Protein AF-A0A9P9T809-F1 (afdb_monomer_lite)

Secondary structure (DSSP, 8-state):
------------------------------------PPP----------------PPP------------------------------------PPPHHHHHTT-GGGTT-EEEHHHHHHHHHHHHHSS-HHHHHHHHHHIIIIIHHHBS--TT-EEE---HHHHHHHHHHHHHHHHHH-HHHHTS-SBPTT---SSPP-TTS---PPPPPTT-------GGGGTEETTEEPPB-SEEEEEEE-TT--EEEEEE-------

Foldseek 3Di:
DDDDDDDDDDDDDDDDDDDDDDDDDDDDDDDDDDDDDDPDDDDDDDDDDDDDDDDDDDDDDDDDDDDDDDDDDDDDDDDDPDDDPPPDPPPPPVPPDLLVLLVVDPPQQLAWFFLLLLQLLLLVLLPDPDQLSVLLNVVSCVPPCVQFQQGDRQATERDDDPLSSVSLVVSLVVSCVPVDPVSVPPDRGFRSGHNPDDDPPPDDRPGGGDDPDDDRDRDHSVCSQDDPNDGIDTHADWPDWDQHPVRDIYTYGYGDPPPPD

pLDDT: mean 73.65, std 21.45, range [34.31, 97.94]

Sequence (261 aa):
MSNLLPFSSSPERAIPNRGRLHPAHLSSDPTIALDLDPPTLSPSTIGFSDIHIPSSPLCYNPATDFVSSPALESAHPLSPSWLSNAAKPSVHIVKPSPETRQKQTTFWVHGVLSGGMLIDILEYLSATQRPIDWGLSLWLQENYIAPFGRVERLDGLVVASMQHRDMITLAHEWYIDFTGERAKVQRLWVPGLEPTYNMNREKSLKLPSPPRRFEQTVWRASDMYYQNGVERKRKGRSLGEWKDELGWERKIWMAGQNGRV

Structure (mmCIF, N/CA/C/O backbone):
data_AF-A0A9P9T809-F1
#
_entry.id   AF-A0A9P9T809-F1
#
loop_
_atom_site.group_PDB
_atom_site.id
_atom_site.type_symbol
_atom_site.label_atom_id
_atom_site.label_alt_id
_atom_site.label_comp_id
_atom_site.label_asym_id
_atom_site.label_entity_id
_atom_site.label_seq_id
_atom_site.pdbx_PDB_ins_code
_atom_site.Cartn_x
_atom_site.Cartn_y
_atom_site.Cartn_z
_atom_site.occupancy
_atom_site.B_iso_or_equiv
_atom_site.auth_seq_id
_atom_site.auth_comp_id
_atom_site.auth_asym_id
_atom_site.auth_atom_id
_atom_site.pdbx_PDB_model_num
ATOM 1 N N . MET A 1 1 ? -56.221 30.866 -21.357 1.00 39.34 1 MET A N 1
ATOM 2 C CA . MET A 1 1 ? -54.960 31.612 -21.168 1.00 39.34 1 MET A CA 1
ATOM 3 C C . MET A 1 1 ? -53.915 30.579 -20.767 1.00 39.34 1 MET A C 1
ATOM 5 O O . MET A 1 1 ? -54.040 30.025 -19.688 1.00 39.34 1 MET A O 1
ATOM 9 N N . SER A 1 2 ? -53.203 29.998 -21.740 1.00 39.88 2 SER A N 1
ATOM 10 C CA . SER A 1 2 ? -51.839 30.420 -22.141 1.00 39.88 2 SER A CA 1
ATOM 11 C C . SER A 1 2 ? -50.847 30.059 -21.018 1.00 39.88 2 SER A C 1
ATOM 13 O O . SER A 1 2 ? -50.970 30.609 -19.938 1.00 39.88 2 SER A O 1
ATOM 15 N N . ASN A 1 3 ? -49.889 29.137 -21.127 1.00 44.75 3 ASN A N 1
ATOM 16 C CA . ASN A 1 3 ? -49.086 28.717 -22.270 1.00 44.75 3 ASN A CA 1
ATOM 17 C C . ASN A 1 3 ? -48.555 27.285 -22.081 1.00 44.75 3 ASN A C 1
ATOM 19 O O . ASN A 1 3 ? -48.051 26.934 -21.017 1.00 44.75 3 ASN A O 1
ATOM 23 N N . LEU A 1 4 ? -48.609 26.512 -23.166 1.00 56.59 4 LEU A N 1
ATOM 24 C CA . LEU A 1 4 ? -47.706 25.401 -23.454 1.00 56.59 4 LEU A CA 1
ATOM 25 C C . LEU A 1 4 ? -46.416 25.994 -24.032 1.00 56.59 4 LEU A C 1
ATOM 27 O O . LEU A 1 4 ? -46.502 26.780 -24.972 1.00 56.59 4 LEU A O 1
ATOM 31 N N . LEU A 1 5 ? -45.248 25.597 -23.527 1.00 55.78 5 LEU A N 1
ATOM 32 C CA . LEU A 1 5 ? -43.982 25.698 -24.260 1.00 55.78 5 LEU A CA 1
ATOM 33 C C . LEU A 1 5 ? -43.092 24.471 -23.987 1.00 55.78 5 LEU A C 1
ATOM 35 O O . LEU A 1 5 ? -43.272 23.807 -22.964 1.00 55.78 5 LEU A O 1
ATOM 39 N N . PRO A 1 6 ? -42.194 24.129 -24.931 1.00 61.81 6 PRO A N 1
ATOM 40 C CA . PRO A 1 6 ? -41.855 22.747 -25.242 1.00 61.81 6 PRO A CA 1
ATOM 41 C C . PRO A 1 6 ? -40.445 22.323 -24.808 1.00 61.81 6 PRO A C 1
ATOM 43 O O . PRO A 1 6 ? -39.561 23.135 -24.545 1.00 61.81 6 PRO A O 1
ATOM 46 N N . PHE A 1 7 ? -40.253 21.002 -24.819 1.00 46.44 7 PHE A N 1
ATOM 47 C CA . PHE A 1 7 ? -38.963 20.318 -24.854 1.00 46.44 7 PHE A CA 1
ATOM 48 C C . PHE A 1 7 ? -38.096 20.814 -26.023 1.00 46.44 7 PHE A C 1
ATOM 50 O O . PHE A 1 7 ? -38.556 20.837 -27.163 1.00 46.44 7 PHE A O 1
ATOM 57 N N . SER A 1 8 ? -36.822 21.115 -25.754 1.00 43.44 8 SER A N 1
ATOM 58 C CA . SER A 1 8 ? -35.799 21.298 -26.788 1.00 43.44 8 SER A CA 1
ATOM 59 C C . SER A 1 8 ? -34.459 20.709 -26.345 1.00 43.44 8 SER A C 1
ATOM 61 O O . SER A 1 8 ? -33.821 21.204 -25.422 1.00 43.44 8 SER A O 1
ATOM 63 N N . SER A 1 9 ? -34.090 19.634 -27.045 1.00 44.62 9 SER A N 1
ATOM 64 C CA . SER A 1 9 ? -32.760 19.277 -27.569 1.00 44.62 9 SER A CA 1
ATOM 65 C C . SER A 1 9 ? -31.498 19.471 -26.711 1.00 44.62 9 SER A C 1
ATOM 67 O O . SER A 1 9 ? -31.026 20.586 -26.486 1.00 44.62 9 SER A O 1
ATOM 69 N N . SER A 1 10 ? -30.864 18.332 -26.419 1.00 46.78 10 SER A N 1
ATOM 70 C CA . SER A 1 10 ? -29.436 18.152 -26.137 1.00 46.78 10 SER A CA 1
ATOM 71 C C . SER A 1 10 ? -28.503 18.976 -27.033 1.00 46.78 10 SER A C 1
ATOM 73 O O . SER A 1 10 ? -28.760 19.098 -28.232 1.00 46.78 10 SER A O 1
ATOM 75 N N . PRO A 1 11 ? -27.327 19.357 -26.509 1.00 55.97 11 PRO A N 1
ATOM 76 C CA . PRO A 1 11 ? -26.136 19.500 -27.326 1.00 55.97 11 PRO A CA 1
ATOM 77 C C . PRO A 1 11 ? -25.088 18.433 -26.977 1.00 55.97 11 PRO A C 1
ATOM 79 O O . PRO A 1 11 ? -24.516 18.411 -25.887 1.00 55.97 11 PRO A O 1
ATOM 82 N N . GLU A 1 12 ? -24.817 17.578 -27.965 1.00 48.84 12 GLU A N 1
ATOM 83 C CA . GLU A 1 12 ? -23.515 16.954 -28.203 1.00 48.84 12 GLU A CA 1
ATOM 84 C C . GLU A 1 12 ? -22.380 17.963 -27.985 1.00 48.84 12 GLU A C 1
ATOM 86 O O . GLU A 1 12 ? -22.366 19.034 -28.596 1.00 48.84 12 GLU A O 1
ATOM 91 N N . ARG A 1 13 ? -21.372 17.598 -27.187 1.00 41.41 13 ARG A N 1
ATOM 92 C CA . ARG A 1 13 ? -20.046 18.220 -27.277 1.00 41.41 13 ARG A CA 1
ATOM 93 C C . ARG A 1 13 ? -18.933 17.182 -27.197 1.00 41.41 13 ARG A C 1
ATOM 95 O O . ARG A 1 13 ? -18.525 16.748 -26.130 1.00 41.41 13 ARG A O 1
ATOM 102 N N . ALA A 1 14 ? -18.462 16.863 -28.400 1.00 40.72 14 ALA A N 1
ATOM 103 C CA . ALA A 1 14 ? -17.076 16.981 -28.841 1.00 40.72 14 ALA A CA 1
ATOM 104 C C . ALA A 1 14 ? -15.999 16.241 -28.028 1.00 40.72 14 ALA A C 1
ATOM 106 O O . ALA A 1 14 ? -15.446 16.737 -27.049 1.00 40.72 14 ALA A O 1
ATOM 107 N N . ILE A 1 15 ? -15.615 15.091 -28.576 1.00 46.12 15 ILE A N 1
ATOM 108 C CA . ILE A 1 15 ? -14.343 14.406 -28.346 1.00 46.12 15 ILE A CA 1
ATOM 109 C C . ILE A 1 15 ? -13.213 15.258 -28.959 1.00 46.12 15 ILE A C 1
ATOM 111 O O . ILE A 1 15 ? -13.259 15.526 -30.164 1.00 46.12 15 ILE A O 1
ATOM 115 N N . PRO A 1 16 ? -12.174 15.671 -28.209 1.00 54.03 16 PRO A N 1
ATOM 116 C CA . PRO A 1 16 ? -11.012 16.299 -28.816 1.00 54.03 16 PRO A CA 1
ATOM 117 C C . PRO A 1 16 ? -10.110 15.255 -29.491 1.00 54.03 16 PRO A C 1
ATOM 119 O O . PRO A 1 16 ? -9.575 14.333 -28.872 1.00 54.03 16 PRO A O 1
ATOM 122 N N . ASN A 1 17 ? -9.958 15.464 -30.797 1.00 42.25 17 ASN A N 1
ATOM 123 C CA . ASN A 1 17 ? -9.024 14.836 -31.723 1.00 42.25 17 ASN A CA 1
ATOM 124 C C . ASN A 1 17 ? -7.595 14.745 -31.153 1.00 42.25 17 ASN A C 1
ATOM 126 O O . ASN A 1 17 ? -6.971 15.761 -30.842 1.00 42.25 17 ASN A O 1
ATOM 130 N N . ARG A 1 18 ? -7.037 13.528 -31.103 1.00 39.53 18 ARG A N 1
ATOM 131 C CA . ARG A 1 18 ? -5.601 13.289 -30.905 1.00 39.53 18 ARG A CA 1
ATOM 132 C C . ARG A 1 18 ? -4.848 13.678 -32.180 1.00 39.53 18 ARG A C 1
ATOM 134 O O . ARG A 1 18 ? -4.775 12.912 -33.138 1.00 39.53 18 ARG A O 1
ATOM 141 N N . GLY A 1 19 ? -4.296 14.887 -32.180 1.00 39.56 19 GLY A N 1
ATOM 142 C CA . GLY A 1 19 ? -3.398 15.389 -33.215 1.00 39.56 19 GLY A CA 1
ATOM 143 C C . GLY A 1 19 ? -2.059 14.648 -33.227 1.00 39.56 19 GLY A C 1
ATOM 144 O O . GLY A 1 19 ? -1.238 14.808 -32.334 1.00 39.56 19 GLY A O 1
ATOM 145 N N . ARG A 1 20 ? -1.909 13.804 -34.248 1.00 41.81 20 ARG A N 1
ATOM 146 C CA . ARG A 1 20 ? -0.778 13.671 -35.183 1.00 41.81 20 ARG A CA 1
ATOM 147 C C . ARG A 1 20 ? 0.639 14.035 -34.694 1.00 41.81 20 ARG A C 1
ATOM 149 O O . ARG A 1 20 ? 0.977 15.189 -34.459 1.00 41.81 20 ARG A O 1
ATOM 156 N N . LEU A 1 21 ? 1.475 12.999 -34.713 1.00 45.78 21 LEU A N 1
ATOM 157 C CA . LEU A 1 21 ? 2.937 12.996 -34.687 1.00 45.78 21 LEU A CA 1
ATOM 158 C C . LEU A 1 21 ? 3.556 13.937 -35.736 1.00 45.78 21 LEU A C 1
ATOM 160 O O . LEU A 1 21 ? 3.127 13.933 -36.890 1.00 45.78 21 LEU A O 1
ATOM 164 N N . HIS A 1 22 ? 4.639 14.621 -35.359 1.00 41.78 22 HIS A N 1
ATOM 165 C CA . HIS A 1 22 ? 5.695 15.052 -36.278 1.00 41.78 22 HIS A CA 1
ATOM 166 C C . HIS A 1 22 ? 7.083 14.713 -35.695 1.00 41.78 22 HIS A C 1
ATOM 168 O O . HIS A 1 22 ? 7.240 14.741 -34.472 1.00 41.78 22 HIS A O 1
ATOM 174 N N . PRO A 1 23 ? 8.067 14.356 -36.545 1.00 50.91 23 PRO A N 1
ATOM 175 C CA . PRO A 1 23 ? 9.359 13.822 -36.127 1.00 50.91 23 PRO A CA 1
ATOM 176 C C . PRO A 1 23 ? 10.480 14.875 -36.065 1.00 50.91 23 PRO A C 1
ATOM 178 O O . PRO A 1 23 ? 10.408 15.917 -36.704 1.00 50.91 23 PRO A O 1
ATOM 181 N N . ALA A 1 24 ? 11.525 14.498 -35.321 1.00 43.09 24 ALA A N 1
ATOM 182 C CA . ALA A 1 24 ? 12.953 14.778 -35.503 1.00 43.09 24 ALA A CA 1
ATOM 183 C C . ALA A 1 24 ? 13.413 16.195 -35.899 1.00 43.09 24 ALA A C 1
ATOM 185 O O . ALA A 1 24 ? 13.312 16.600 -37.051 1.00 43.09 24 ALA A O 1
ATOM 186 N N . HIS A 1 25 ? 14.154 16.831 -34.987 1.00 45.22 25 HIS A N 1
ATOM 187 C CA . HIS A 1 25 ? 15.295 17.660 -35.369 1.00 45.22 25 HIS A CA 1
ATOM 188 C C . HIS A 1 25 ? 16.536 17.239 -34.578 1.00 45.22 25 HIS A C 1
ATOM 190 O O . HIS A 1 25 ? 16.591 17.329 -33.354 1.00 45.22 25 HIS A O 1
ATOM 196 N N . LEU A 1 26 ? 17.506 16.737 -35.342 1.00 44.50 26 LEU A N 1
ATOM 197 C CA . LEU A 1 26 ? 18.915 16.611 -35.003 1.00 44.50 26 LEU A CA 1
ATOM 198 C C . LEU A 1 26 ? 19.473 17.998 -34.658 1.00 44.50 26 LEU A C 1
ATOM 200 O O . LEU A 1 26 ? 19.259 18.943 -35.416 1.00 44.50 26 LEU A O 1
ATOM 204 N N . SER A 1 27 ? 20.233 18.104 -33.570 1.00 44.72 27 SER A N 1
ATOM 205 C CA . SER A 1 27 ? 21.217 19.172 -33.411 1.00 44.72 27 SER A CA 1
ATOM 206 C C . SER A 1 27 ? 22.437 18.643 -32.670 1.00 44.72 27 SER A C 1
ATOM 208 O O . SER A 1 27 ? 22.350 18.143 -31.553 1.00 44.72 27 SER A O 1
ATOM 210 N N . SER A 1 28 ? 23.541 18.761 -33.385 1.00 46.50 28 SER A N 1
ATOM 211 C CA . SER A 1 28 ? 24.947 18.506 -33.117 1.00 46.50 28 SER A CA 1
ATOM 212 C C . SER A 1 28 ? 25.468 18.989 -31.753 1.00 46.50 28 SER A C 1
ATOM 214 O O . SER A 1 28 ? 25.173 20.110 -31.348 1.00 46.50 28 SER A O 1
ATOM 216 N N . ASP A 1 29 ? 26.244 18.113 -31.099 1.00 46.91 29 ASP A N 1
ATOM 217 C CA . ASP A 1 29 ? 27.581 18.285 -30.478 1.00 46.91 29 ASP A CA 1
ATOM 218 C C . ASP A 1 29 ? 28.126 19.711 -30.201 1.00 46.91 29 ASP A C 1
ATOM 220 O O . ASP A 1 29 ? 27.944 20.606 -31.028 1.00 46.91 29 ASP A O 1
ATOM 224 N N . PRO A 1 30 ? 28.899 19.926 -29.102 1.00 59.03 30 PRO A N 1
ATOM 225 C CA . PRO A 1 30 ? 30.203 19.260 -28.980 1.00 59.03 30 PRO A CA 1
ATOM 226 C C . PRO A 1 30 ? 30.673 18.798 -27.588 1.00 59.03 30 PRO A C 1
ATOM 228 O O . PRO A 1 30 ? 30.569 19.479 -26.569 1.00 59.03 30 PRO A O 1
ATOM 231 N N . THR A 1 31 ? 31.315 17.633 -27.636 1.00 44.66 31 THR A N 1
ATOM 232 C CA . THR A 1 31 ? 32.530 17.194 -26.938 1.00 44.66 31 THR A CA 1
ATOM 233 C C . THR A 1 31 ? 33.328 18.294 -26.225 1.00 44.66 31 THR A C 1
ATOM 235 O O . THR A 1 31 ? 33.931 19.155 -26.864 1.00 44.66 31 THR A O 1
ATOM 238 N N . ILE A 1 32 ? 33.452 18.171 -24.902 1.00 49.09 32 ILE A N 1
ATOM 239 C CA . ILE A 1 32 ? 34.601 18.683 -24.147 1.00 49.09 32 ILE A CA 1
ATOM 240 C C . ILE A 1 32 ? 35.233 17.484 -23.444 1.00 49.09 32 ILE A C 1
ATOM 242 O O . ILE A 1 32 ? 34.606 16.830 -22.610 1.00 49.09 32 ILE A O 1
ATOM 246 N N . ALA A 1 33 ? 36.462 17.183 -23.854 1.00 46.28 33 ALA A N 1
ATOM 247 C CA . ALA A 1 33 ? 37.318 16.167 -23.274 1.00 46.28 33 ALA A CA 1
ATOM 248 C C . ALA A 1 33 ? 37.704 16.575 -21.845 1.00 46.28 33 ALA A C 1
ATOM 250 O O . ALA A 1 33 ? 38.266 17.649 -21.635 1.00 46.28 33 ALA A O 1
ATOM 251 N N . LEU A 1 34 ? 37.398 15.716 -20.874 1.00 54.66 34 LEU A N 1
ATOM 252 C CA . LEU A 1 34 ? 38.016 15.757 -19.556 1.00 54.66 34 LEU A CA 1
ATOM 253 C C . LEU A 1 34 ? 39.080 14.668 -19.526 1.00 54.66 34 LEU A C 1
ATOM 255 O O . LEU A 1 34 ? 38.776 13.477 -19.495 1.00 54.66 34 LEU A O 1
ATOM 259 N N . ASP A 1 35 ? 40.315 15.142 -19.603 1.00 51.34 35 ASP A N 1
ATOM 260 C CA . ASP A 1 35 ? 41.545 14.414 -19.346 1.00 51.34 35 ASP A CA 1
ATOM 261 C C . ASP A 1 35 ? 41.542 14.001 -17.866 1.00 51.34 35 ASP A C 1
ATOM 263 O O . ASP A 1 35 ? 41.515 14.848 -16.969 1.00 51.34 35 ASP A O 1
ATOM 267 N N . LEU A 1 36 ? 41.457 12.699 -17.605 1.00 55.31 36 LEU A N 1
ATOM 268 C CA . LEU A 1 36 ? 41.557 12.119 -16.269 1.00 55.31 36 LEU A CA 1
ATOM 269 C C . LEU A 1 36 ? 42.608 11.017 -16.331 1.00 55.31 36 LEU A C 1
ATOM 271 O O . LEU A 1 36 ? 42.386 9.962 -16.928 1.00 55.31 36 LEU A O 1
ATOM 275 N N . ASP A 1 37 ? 43.745 11.304 -15.704 1.00 58.44 37 ASP A N 1
ATOM 276 C CA . ASP A 1 37 ? 44.856 10.383 -15.502 1.00 58.44 37 ASP A CA 1
ATOM 277 C C . ASP A 1 37 ? 44.384 9.043 -14.902 1.00 58.44 37 ASP A C 1
ATOM 279 O O . ASP A 1 37 ? 43.586 9.028 -13.954 1.00 58.44 37 ASP A O 1
ATOM 283 N N . PRO A 1 38 ? 44.888 7.897 -15.392 1.00 69.50 38 PRO A N 1
ATOM 284 C CA . PRO A 1 38 ? 44.593 6.607 -14.791 1.00 69.50 38 PRO A CA 1
ATOM 285 C C . PRO A 1 38 ? 45.389 6.423 -13.487 1.00 69.50 38 PRO A C 1
ATOM 287 O O . PRO A 1 38 ? 46.616 6.547 -13.492 1.00 69.50 38 PRO A O 1
ATOM 290 N N . PRO A 1 39 ? 44.753 6.040 -12.364 1.00 63.50 39 PRO A N 1
ATOM 291 C CA . PRO A 1 39 ? 45.493 5.542 -11.220 1.00 63.50 39 PRO A CA 1
ATOM 292 C C . PRO A 1 39 ? 46.045 4.147 -11.531 1.00 63.50 39 PRO A C 1
ATOM 294 O O . PRO A 1 39 ? 45.313 3.179 -11.743 1.00 63.50 39 PRO A O 1
ATOM 297 N N . THR A 1 40 ? 47.370 4.064 -11.524 1.00 53.91 40 THR A N 1
ATOM 298 C CA . THR A 1 40 ? 48.170 2.842 -11.508 1.00 53.91 40 THR A CA 1
ATOM 299 C C . THR A 1 40 ? 47.763 1.974 -10.313 1.00 53.91 40 THR A C 1
ATOM 301 O O . THR A 1 40 ? 48.150 2.250 -9.178 1.00 53.91 40 THR A O 1
ATOM 304 N N . LEU A 1 41 ? 46.980 0.919 -10.552 1.00 53.59 41 LEU A N 1
ATOM 305 C CA . LEU A 1 41 ? 46.722 -0.135 -9.572 1.00 53.59 41 LEU A CA 1
ATOM 306 C C . LEU A 1 41 ? 47.515 -1.383 -9.959 1.00 53.59 41 LEU A C 1
ATOM 308 O O . LEU A 1 41 ? 47.303 -1.999 -11.001 1.00 53.59 41 LEU A O 1
ATOM 312 N N . SER A 1 42 ? 48.461 -1.718 -9.093 1.00 56.28 42 SER A N 1
ATOM 313 C CA . SER A 1 42 ? 49.231 -2.952 -9.082 1.00 56.28 42 SER A CA 1
ATOM 314 C C . SER A 1 42 ? 48.316 -4.174 -8.888 1.00 56.28 42 SER A C 1
ATOM 316 O O . SER A 1 42 ? 47.430 -4.147 -8.029 1.00 56.28 42 SER A O 1
ATOM 318 N N . PRO A 1 43 ? 48.523 -5.275 -9.633 1.00 52.53 43 PRO A N 1
ATOM 319 C CA . PRO A 1 43 ? 47.775 -6.503 -9.418 1.00 52.53 43 PRO A CA 1
ATOM 320 C C . PRO A 1 43 ? 48.361 -7.268 -8.227 1.00 52.53 43 PRO A C 1
ATOM 322 O O . PRO A 1 43 ? 49.416 -7.894 -8.316 1.00 52.53 43 PRO A O 1
ATOM 325 N N . SER A 1 44 ? 47.652 -7.240 -7.101 1.00 50.56 44 SER A N 1
ATOM 326 C CA . SER A 1 44 ? 47.836 -8.215 -6.029 1.00 50.56 44 SER A CA 1
ATOM 327 C C . SER A 1 44 ? 47.236 -9.544 -6.485 1.00 50.56 44 SER A C 1
ATOM 329 O O . SER A 1 44 ? 46.023 -9.740 -6.443 1.00 50.56 44 SER A O 1
ATOM 331 N N . THR A 1 45 ? 48.094 -10.451 -6.939 1.00 51.81 45 THR A N 1
ATOM 332 C CA . THR A 1 45 ? 47.789 -11.866 -7.161 1.00 51.81 45 THR A CA 1
ATOM 333 C C . THR A 1 45 ? 47.288 -12.489 -5.857 1.00 51.81 45 THR A C 1
ATOM 335 O O . THR A 1 45 ? 48.078 -12.830 -4.981 1.00 51.81 45 THR A O 1
ATOM 338 N N . ILE A 1 46 ? 45.971 -12.637 -5.715 1.00 50.50 46 ILE A N 1
ATOM 339 C CA . ILE A 1 46 ? 45.369 -13.511 -4.707 1.00 50.50 46 ILE A CA 1
ATOM 340 C C . ILE A 1 46 ? 45.041 -14.819 -5.419 1.00 50.50 46 ILE A C 1
ATOM 342 O O . ILE A 1 46 ? 44.158 -14.874 -6.273 1.00 50.50 46 ILE A O 1
ATOM 346 N N . GLY A 1 47 ? 45.814 -15.856 -5.096 1.00 46.53 47 GLY A N 1
ATOM 347 C CA . GLY A 1 47 ? 45.585 -17.215 -5.562 1.00 46.53 47 GLY A CA 1
ATOM 348 C C . GLY A 1 47 ? 44.248 -17.733 -5.044 1.00 46.53 47 GLY A C 1
ATOM 349 O O . GLY A 1 47 ? 44.047 -17.851 -3.836 1.00 46.53 47 GLY A O 1
ATOM 350 N N . PHE A 1 48 ? 43.340 -18.037 -5.966 1.00 43.62 48 PHE A N 1
ATOM 351 C CA . PHE A 1 48 ? 42.182 -18.869 -5.683 1.00 43.62 48 PHE A CA 1
ATOM 352 C C . PHE A 1 48 ? 42.608 -20.325 -5.817 1.00 43.62 48 PHE A C 1
ATOM 354 O O . PHE A 1 48 ? 42.856 -20.816 -6.915 1.00 43.62 48 PHE A O 1
ATOM 361 N N . SER A 1 49 ? 42.729 -20.986 -4.673 1.00 54.94 49 SER A N 1
ATOM 362 C CA . SER A 1 49 ? 42.847 -22.432 -4.573 1.00 54.94 49 SER A CA 1
ATOM 363 C C . SER A 1 49 ? 41.572 -23.088 -5.100 1.00 54.94 49 SER A C 1
ATOM 365 O O . SER A 1 49 ? 40.463 -22.667 -4.761 1.00 54.94 49 SER A O 1
ATOM 367 N N . ASP A 1 50 ? 41.761 -24.136 -5.892 1.00 47.59 50 ASP A N 1
ATOM 368 C CA . ASP A 1 50 ? 40.740 -25.023 -6.431 1.00 47.59 50 ASP A CA 1
ATOM 369 C C . ASP A 1 50 ? 39.749 -25.498 -5.358 1.00 47.59 50 ASP A C 1
ATOM 371 O O . ASP A 1 50 ? 40.070 -26.318 -4.494 1.00 47.59 50 ASP A O 1
ATOM 375 N N . ILE A 1 51 ? 38.506 -25.017 -5.433 1.00 53.16 51 ILE A N 1
ATOM 376 C CA . ILE A 1 51 ? 37.386 -25.634 -4.723 1.00 53.16 51 ILE A CA 1
ATOM 377 C C . ILE A 1 51 ? 36.794 -26.687 -5.657 1.00 53.16 51 ILE A C 1
ATOM 379 O O . ILE A 1 51 ? 36.001 -26.396 -6.551 1.00 53.16 51 ILE A O 1
ATOM 383 N N . HIS A 1 52 ? 37.204 -27.931 -5.424 1.00 53.38 52 HIS A N 1
ATOM 384 C CA . HIS A 1 52 ? 36.562 -29.128 -5.948 1.00 53.38 52 HIS A CA 1
ATOM 385 C C . HIS A 1 52 ? 35.084 -29.142 -5.524 1.00 53.38 52 HIS A C 1
ATOM 387 O O . HIS A 1 52 ? 34.766 -29.336 -4.351 1.00 53.38 52 HIS A O 1
ATOM 393 N N . ILE A 1 53 ? 34.173 -28.962 -6.481 1.00 53.28 53 ILE A N 1
ATOM 394 C CA . ILE A 1 53 ? 32.745 -29.243 -6.300 1.00 53.28 53 ILE A CA 1
ATOM 395 C C . ILE A 1 53 ? 32.532 -30.721 -6.659 1.00 53.28 53 ILE A C 1
ATOM 397 O O . ILE A 1 53 ? 32.691 -31.078 -7.829 1.00 53.28 53 ILE A O 1
ATOM 401 N N . PRO A 1 54 ? 32.182 -31.609 -5.710 1.00 58.41 54 PRO A N 1
ATOM 402 C CA . PRO A 1 54 ? 31.759 -32.956 -6.054 1.00 58.41 54 PRO A CA 1
ATOM 403 C C . PRO A 1 54 ? 30.359 -32.909 -6.676 1.00 58.41 54 PRO A C 1
ATOM 405 O O . PRO A 1 54 ? 29.349 -32.682 -6.009 1.00 58.41 54 PRO A O 1
ATOM 408 N N . SER A 1 55 ? 30.313 -33.149 -7.981 1.00 51.66 55 SER A N 1
ATOM 409 C CA . SER A 1 55 ? 29.113 -33.484 -8.741 1.00 51.66 55 SER A CA 1
ATOM 410 C C . SER A 1 55 ? 28.468 -34.753 -8.174 1.00 51.66 55 SER A C 1
ATOM 412 O O . SER A 1 55 ? 28.979 -35.854 -8.370 1.00 51.66 55 SER A O 1
ATOM 414 N N . SER A 1 56 ? 27.343 -34.594 -7.473 1.00 53.78 56 SER A N 1
ATOM 415 C CA . SER A 1 56 ? 26.466 -35.706 -7.095 1.00 53.78 56 SER A CA 1
ATOM 416 C C . SER A 1 56 ? 25.377 -35.895 -8.158 1.00 53.78 56 SER A C 1
ATOM 418 O O . SER A 1 56 ? 24.746 -34.911 -8.550 1.00 53.78 56 SER A O 1
ATOM 420 N N . PRO A 1 57 ? 25.152 -37.127 -8.647 1.00 58.44 57 PRO A N 1
ATOM 421 C CA . PRO A 1 57 ? 24.190 -37.399 -9.702 1.00 58.44 57 PRO A CA 1
ATOM 422 C C . PRO A 1 57 ? 22.747 -37.461 -9.186 1.00 58.44 57 PRO A C 1
ATOM 424 O O . PRO A 1 57 ? 22.445 -38.021 -8.133 1.00 58.44 57 PRO A O 1
ATOM 427 N N . LEU A 1 58 ? 21.861 -36.898 -10.004 1.00 50.25 58 LEU A N 1
ATOM 428 C CA . LEU A 1 58 ? 20.410 -37.026 -9.956 1.00 50.25 58 LEU A CA 1
ATOM 429 C C . LEU A 1 58 ? 19.991 -38.480 -10.200 1.00 50.25 58 LEU A C 1
ATOM 431 O O . LEU A 1 58 ? 20.179 -38.983 -11.303 1.00 50.25 58 LEU A O 1
ATOM 435 N N . CYS A 1 59 ? 19.332 -39.098 -9.221 1.00 45.97 59 CYS A N 1
ATOM 436 C CA . CYS A 1 59 ? 18.467 -40.259 -9.429 1.00 45.97 59 CYS A CA 1
ATOM 437 C C . CYS A 1 59 ? 17.269 -40.159 -8.474 1.00 45.97 59 CYS A C 1
ATOM 439 O O . CYS A 1 59 ? 17.364 -40.553 -7.314 1.00 45.97 59 CYS A O 1
ATOM 441 N N . TYR A 1 60 ? 16.134 -39.650 -8.954 1.00 48.97 60 TYR A N 1
ATOM 442 C CA . TYR A 1 60 ? 14.841 -39.918 -8.323 1.00 48.97 60 TYR A CA 1
ATOM 443 C C . TYR A 1 60 ? 13.821 -40.220 -9.419 1.00 48.97 60 TYR A C 1
ATOM 445 O O . TYR A 1 60 ? 13.414 -39.337 -10.168 1.00 48.97 60 TYR A O 1
ATOM 453 N N . ASN A 1 61 ? 13.467 -41.499 -9.531 1.00 50.50 61 ASN A N 1
ATOM 454 C CA . ASN A 1 61 ? 12.384 -42.002 -10.368 1.00 50.50 61 ASN A CA 1
ATOM 455 C C . ASN A 1 61 ? 11.193 -42.302 -9.442 1.00 50.50 61 ASN A C 1
ATOM 457 O O . ASN A 1 61 ? 11.365 -43.091 -8.510 1.00 50.50 61 ASN A O 1
ATOM 461 N N . PRO A 1 62 ? 10.006 -41.712 -9.658 1.00 57.41 62 PRO A N 1
ATOM 462 C CA . PRO A 1 62 ? 8.812 -42.053 -8.903 1.00 57.41 62 PRO A CA 1
ATOM 463 C C . PRO A 1 62 ? 8.080 -43.211 -9.591 1.00 57.41 62 PRO A C 1
ATOM 465 O O . PRO A 1 62 ? 7.504 -43.047 -10.664 1.00 57.41 62 PRO A O 1
ATOM 468 N N . ALA A 1 63 ? 8.081 -44.382 -8.963 1.00 52.12 63 ALA A N 1
ATOM 469 C CA . ALA A 1 63 ? 7.186 -45.473 -9.324 1.00 52.12 63 ALA A CA 1
ATOM 470 C C . ALA A 1 63 ? 6.756 -46.194 -8.047 1.00 52.12 63 ALA A C 1
ATOM 472 O O . ALA A 1 63 ? 7.488 -47.027 -7.523 1.00 52.12 63 ALA A O 1
ATOM 473 N N . THR A 1 64 ? 5.575 -45.844 -7.548 1.00 53.19 64 THR A N 1
ATOM 474 C CA . THR A 1 64 ? 4.822 -46.675 -6.608 1.00 53.19 64 THR A CA 1
ATOM 475 C C . THR A 1 64 ? 3.335 -46.507 -6.891 1.00 53.19 64 THR A C 1
ATOM 477 O O . THR A 1 64 ? 2.665 -45.596 -6.414 1.00 53.19 64 THR A O 1
ATOM 480 N N . ASP A 1 65 ? 2.879 -47.365 -7.796 1.00 50.38 65 ASP A N 1
ATOM 481 C CA . ASP A 1 65 ? 1.773 -48.298 -7.607 1.00 50.38 65 ASP A CA 1
ATOM 482 C C . ASP A 1 65 ? 0.492 -47.779 -6.944 1.00 50.38 65 ASP A C 1
ATOM 484 O O . ASP A 1 65 ? 0.321 -47.709 -5.727 1.00 50.38 65 ASP A O 1
ATOM 488 N N . PHE A 1 66 ? -0.469 -47.549 -7.835 1.00 52.06 66 PHE A N 1
ATOM 489 C CA . PHE A 1 66 ? -1.896 -47.721 -7.615 1.00 52.06 66 PHE A CA 1
ATOM 490 C C . PHE A 1 66 ? -2.182 -49.075 -6.941 1.00 52.06 66 PHE A C 1
ATOM 492 O O . PHE A 1 66 ? -2.034 -50.127 -7.560 1.00 52.06 66 PHE A O 1
ATOM 499 N N . VAL A 1 67 ? -2.685 -49.048 -5.707 1.00 57.16 67 VAL A N 1
ATOM 500 C CA . VAL A 1 67 ? -3.416 -50.177 -5.122 1.00 57.16 67 VAL A CA 1
ATOM 501 C C . VAL A 1 67 ? -4.825 -49.705 -4.801 1.00 57.16 67 VAL A C 1
ATOM 503 O O . VAL A 1 67 ? -5.064 -48.942 -3.868 1.00 57.16 67 VAL A O 1
ATOM 506 N N . SER A 1 68 ? -5.768 -50.165 -5.616 1.00 55.28 68 SER A N 1
ATOM 507 C CA . SER A 1 68 ? -7.188 -50.159 -5.294 1.00 55.28 68 SER A CA 1
ATOM 508 C C . SER A 1 68 ? -7.469 -51.215 -4.224 1.00 55.28 68 SER A C 1
ATOM 510 O O . SER A 1 68 ? -6.996 -52.347 -4.321 1.00 55.28 68 SER A O 1
ATOM 512 N N . SER A 1 69 ? -8.289 -50.880 -3.230 1.00 54.00 69 SER A N 1
ATOM 513 C CA . SER A 1 69 ? -9.011 -51.883 -2.445 1.00 54.00 69 SER A CA 1
ATOM 514 C C . SER A 1 69 ? -10.350 -51.353 -1.930 1.00 54.00 69 SER A C 1
ATOM 516 O O . SER A 1 69 ? -10.531 -50.136 -1.846 1.00 54.00 69 SER A O 1
ATOM 518 N N . PRO A 1 70 ? -11.314 -52.264 -1.698 1.00 58.97 70 PRO A N 1
ATOM 519 C CA . PRO A 1 70 ? -12.735 -51.994 -1.856 1.00 58.97 70 PRO A CA 1
ATOM 520 C C . PRO A 1 70 ? -13.447 -51.628 -0.550 1.00 58.97 70 PRO A C 1
ATOM 522 O O . PRO A 1 70 ? -12.935 -51.798 0.553 1.00 58.97 70 PRO A O 1
ATOM 525 N N . ALA A 1 71 ? -14.672 -51.139 -0.732 1.00 55.38 71 ALA A N 1
ATOM 526 C CA . ALA A 1 71 ? -15.664 -50.858 0.293 1.00 55.38 71 ALA A CA 1
ATOM 527 C C . ALA A 1 71 ? -16.114 -52.111 1.071 1.00 55.38 71 ALA A C 1
ATOM 529 O O . ALA A 1 71 ? -16.278 -53.168 0.471 1.00 55.38 71 ALA A O 1
ATOM 530 N N . LEU A 1 72 ? -16.391 -51.938 2.369 1.00 50.34 72 LEU A N 1
ATOM 531 C CA . LEU A 1 72 ? -17.441 -52.604 3.168 1.00 50.34 72 LEU A CA 1
ATOM 532 C C . LEU A 1 72 ? -17.465 -51.892 4.548 1.00 50.34 72 LEU A C 1
ATOM 534 O O . LEU A 1 72 ? -16.429 -51.787 5.192 1.00 50.34 72 LEU A O 1
ATOM 538 N N . GLU A 1 73 ? -18.485 -51.116 4.920 1.00 46.69 73 GLU A N 1
ATOM 539 C CA . GLU A 1 73 ? -19.787 -51.517 5.494 1.00 46.69 73 GLU A CA 1
ATOM 540 C C . GLU A 1 73 ? -19.747 -51.822 7.016 1.00 46.69 73 GLU A C 1
ATOM 542 O O . GLU A 1 73 ? -19.109 -52.771 7.460 1.00 46.69 73 GLU A O 1
ATOM 547 N N . SER A 1 74 ? -20.421 -50.970 7.810 1.00 51.00 74 SER A N 1
ATOM 548 C CA . SER A 1 74 ? -21.098 -51.193 9.120 1.00 51.00 74 SER A CA 1
ATOM 549 C C . SER A 1 74 ? -21.225 -49.834 9.852 1.00 51.00 74 SER A C 1
ATOM 551 O O . SER A 1 74 ? -20.237 -49.142 10.066 1.00 51.00 74 SER A O 1
ATOM 553 N N . ALA A 1 75 ? -22.413 -49.235 10.029 1.00 46.94 75 ALA A N 1
ATOM 554 C CA . ALA A 1 75 ? -23.419 -49.523 11.070 1.00 46.94 75 ALA A CA 1
ATOM 555 C C . ALA A 1 75 ? -22.768 -49.614 12.472 1.00 46.94 75 ALA A C 1
ATOM 557 O O . ALA A 1 75 ? -21.938 -50.481 12.685 1.00 46.94 75 ALA A O 1
ATOM 558 N N . HIS A 1 76 ? -23.056 -48.810 13.504 1.00 51.56 76 HIS A N 1
ATOM 559 C CA . HIS A 1 76 ? -24.287 -48.140 13.939 1.00 51.56 76 HIS A CA 1
ATOM 560 C C . HIS A 1 76 ? -23.947 -47.132 15.093 1.00 51.56 76 HIS A C 1
ATOM 562 O O . HIS A 1 76 ? -22.767 -46.921 15.368 1.00 51.56 76 HIS A O 1
ATOM 568 N N . PRO A 1 77 ? -24.927 -46.446 15.726 1.00 65.56 77 PRO A N 1
ATOM 569 C CA . PRO A 1 77 ? -24.785 -45.130 16.352 1.00 65.56 77 PRO A CA 1
ATOM 570 C C . PRO A 1 77 ? -24.398 -45.222 17.832 1.00 65.56 77 PRO A C 1
ATOM 572 O O . PRO A 1 77 ? -24.572 -46.272 18.427 1.00 65.56 77 PRO A O 1
ATOM 575 N N . LEU A 1 78 ? -24.006 -44.103 18.450 1.00 49.84 78 LEU A N 1
ATOM 576 C CA . LEU A 1 78 ? -24.465 -43.716 19.792 1.00 49.84 78 LEU A CA 1
ATOM 577 C C . LEU A 1 78 ? -24.139 -42.234 20.042 1.00 49.84 78 LEU A C 1
ATOM 579 O O . LEU A 1 78 ? -23.006 -41.777 19.927 1.00 49.84 78 LEU A O 1
ATOM 583 N N . SER A 1 79 ? -25.197 -41.493 20.350 1.00 54.12 79 SER A N 1
ATOM 584 C CA . SER A 1 79 ? -25.212 -40.084 20.724 1.00 54.12 79 SER A CA 1
ATOM 585 C C . SER A 1 79 ? -24.740 -39.899 22.172 1.00 54.12 79 SER A C 1
ATOM 587 O O . SER A 1 79 ? -25.233 -40.608 23.050 1.00 54.12 79 SER A O 1
ATOM 589 N N . PRO A 1 80 ? -23.882 -38.906 22.465 1.00 53.75 80 PRO A N 1
ATOM 590 C CA . PRO A 1 80 ? -23.798 -38.324 23.798 1.00 53.75 80 PRO A CA 1
ATOM 591 C C . PRO A 1 80 ? -24.675 -37.069 23.864 1.00 53.75 80 PRO A C 1
ATOM 593 O O . PRO A 1 80 ? -24.347 -36.003 23.345 1.00 53.75 80 PRO A O 1
ATOM 596 N N . SER A 1 81 ? -25.811 -37.217 24.530 1.00 54.78 81 SER A N 1
ATOM 597 C CA . SER A 1 81 ? -26.847 -36.216 24.757 1.00 54.78 81 SER A CA 1
ATOM 598 C C . SER A 1 81 ? -26.586 -35.314 25.973 1.00 54.78 81 SER A C 1
ATOM 600 O O . SER A 1 81 ? -27.494 -35.138 26.768 1.00 54.78 81 SER A O 1
ATOM 602 N N . TRP A 1 82 ? -25.387 -34.754 26.197 1.00 55.56 82 TRP A N 1
ATOM 603 C CA . TRP A 1 82 ? -25.127 -34.001 27.450 1.00 55.56 82 TRP A CA 1
ATOM 604 C C . TRP A 1 82 ? -24.099 -32.862 27.343 1.00 55.56 82 TRP A C 1
ATOM 606 O O . TRP A 1 82 ? -23.142 -32.813 28.111 1.00 55.56 82 TRP A O 1
ATOM 616 N N . LEU A 1 83 ? -24.309 -31.890 26.451 1.00 47.66 83 LEU A N 1
ATOM 617 C CA . LEU A 1 83 ? -23.729 -30.550 26.629 1.00 47.66 83 LEU A CA 1
ATOM 618 C C . LEU A 1 83 ? -24.816 -29.489 26.484 1.00 47.66 83 LEU A C 1
ATOM 620 O O . LEU A 1 83 ? -25.062 -28.921 25.427 1.00 47.66 83 LEU A O 1
ATOM 624 N N . SER A 1 84 ? -25.495 -29.297 27.608 1.00 53.59 84 SER A N 1
ATOM 625 C CA . SER A 1 84 ? -26.054 -28.056 28.130 1.00 53.59 84 SER A CA 1
ATOM 626 C C . SER A 1 84 ? -25.771 -26.822 27.263 1.00 53.59 84 SER A C 1
ATOM 628 O O . SER A 1 84 ? -24.774 -26.122 27.451 1.00 53.59 84 SER A O 1
ATOM 630 N N . ASN A 1 85 ? -26.704 -26.499 26.367 1.00 46.47 85 ASN A N 1
ATOM 631 C CA . ASN A 1 85 ? -26.841 -25.152 25.824 1.00 46.47 85 ASN A CA 1
ATOM 632 C C . ASN A 1 85 ? -27.333 -24.232 26.950 1.00 46.47 85 ASN A C 1
ATOM 634 O O . ASN A 1 85 ? -28.501 -23.852 27.013 1.00 46.47 85 ASN A O 1
ATOM 638 N N . ALA A 1 86 ? -26.429 -23.887 27.868 1.00 50.66 86 ALA A N 1
ATOM 639 C CA . ALA A 1 86 ? -26.570 -22.685 28.663 1.00 50.66 86 ALA A CA 1
ATOM 640 C C . ALA A 1 86 ? -26.539 -21.527 27.664 1.00 50.66 86 ALA A C 1
ATOM 642 O O . ALA A 1 86 ? -25.481 -21.163 27.148 1.00 50.66 86 ALA A O 1
ATOM 643 N N . ALA A 1 87 ? -27.725 -21.023 27.327 1.00 50.19 87 ALA A N 1
ATOM 644 C CA . ALA A 1 87 ? -27.908 -19.836 26.518 1.00 50.19 87 ALA A CA 1
ATOM 645 C C . ALA A 1 87 ? -27.096 -18.704 27.156 1.00 50.19 87 ALA A C 1
ATOM 647 O O . ALA A 1 87 ? -27.514 -18.086 28.135 1.00 50.19 87 ALA A O 1
ATOM 648 N N . LYS A 1 88 ? -25.892 -18.465 26.622 1.00 48.53 88 LYS A N 1
ATOM 649 C CA . LYS A 1 88 ? -25.142 -17.249 26.910 1.00 48.53 88 LYS A CA 1
ATOM 650 C C . LYS A 1 88 ? -26.082 -16.096 26.568 1.00 48.53 88 LYS A C 1
ATOM 652 O O . LYS A 1 88 ? -26.581 -16.083 25.440 1.00 48.53 88 LYS A O 1
ATOM 657 N N . PRO A 1 89 ? -26.325 -15.139 27.479 1.00 43.47 89 PRO A N 1
ATOM 658 C CA . PRO A 1 89 ? -27.002 -13.919 27.091 1.00 43.47 89 PRO A CA 1
ATOM 659 C C . PRO A 1 89 ? -26.187 -13.332 25.942 1.00 43.47 89 PRO A C 1
ATOM 661 O O . PRO A 1 89 ? -25.007 -13.009 26.114 1.00 43.47 89 PRO A O 1
ATOM 664 N N . SER A 1 90 ? -26.781 -13.276 24.746 1.00 41.81 90 SER A N 1
ATOM 665 C CA . SER A 1 90 ? -26.180 -12.543 23.649 1.00 41.81 90 SER A CA 1
ATOM 666 C C . SER A 1 90 ? -26.228 -11.092 24.090 1.00 41.81 90 SER A C 1
ATOM 668 O O . SER A 1 90 ? -27.251 -10.417 23.967 1.00 41.81 90 SER A O 1
ATOM 670 N N . VAL A 1 91 ? -25.136 -10.627 24.689 1.00 42.69 91 VAL A N 1
ATOM 671 C CA . VAL A 1 91 ? -24.878 -9.205 24.809 1.00 42.69 91 VAL A CA 1
ATOM 672 C C . VAL A 1 91 ? -24.879 -8.728 23.369 1.00 42.69 91 VAL A C 1
ATOM 674 O O . VAL A 1 91 ? -23.930 -8.971 22.621 1.00 42.69 91 VAL A O 1
ATOM 677 N N . HIS A 1 92 ? -26.001 -8.148 22.949 1.00 35.56 92 HIS A N 1
ATOM 678 C CA . HIS A 1 92 ? -26.096 -7.421 21.703 1.00 35.56 92 HIS A CA 1
ATOM 679 C C . HIS A 1 92 ? -25.169 -6.226 21.895 1.00 35.56 92 HIS A C 1
ATOM 681 O O . HIS A 1 92 ? -25.565 -5.167 22.372 1.00 35.56 92 HIS A O 1
ATOM 687 N N . ILE A 1 93 ? -23.883 -6.433 21.612 1.00 42.56 93 ILE A N 1
ATOM 688 C CA . ILE A 1 93 ? -22.936 -5.347 21.456 1.00 42.56 93 ILE A CA 1
ATOM 689 C C . ILE A 1 93 ? -23.451 -4.627 20.222 1.00 42.56 93 ILE A C 1
ATOM 691 O O . ILE A 1 93 ? -23.214 -5.062 19.093 1.00 42.56 93 ILE A O 1
ATOM 695 N N . VAL A 1 94 ? -24.237 -3.576 20.451 1.00 41.34 94 VAL A N 1
ATOM 696 C CA . VAL A 1 94 ? -24.632 -2.619 19.427 1.00 41.34 94 VAL A CA 1
ATOM 697 C C . VAL A 1 94 ? -23.325 -2.008 18.946 1.00 41.34 94 VAL A C 1
ATOM 699 O O . VAL A 1 94 ? -22.777 -1.096 19.560 1.00 41.34 94 VAL A O 1
ATOM 702 N N . LYS A 1 95 ? -22.737 -2.613 17.910 1.00 46.50 95 LYS A N 1
ATOM 703 C CA . LYS A 1 95 ? -21.510 -2.107 17.316 1.00 46.50 95 LYS A CA 1
ATOM 704 C C . LYS A 1 95 ? -21.893 -0.783 16.657 1.00 46.50 95 LYS A C 1
ATOM 706 O O . LYS A 1 95 ? -22.776 -0.793 15.799 1.00 46.50 95 LYS A O 1
ATOM 711 N N . PRO A 1 96 ? -21.279 0.341 17.055 1.00 46.41 96 PRO A N 1
ATOM 712 C CA . PRO A 1 96 ? -21.533 1.610 16.396 1.00 46.41 96 PRO A CA 1
ATOM 713 C C . PRO A 1 96 ? -21.280 1.465 14.895 1.00 46.41 96 PRO A C 1
ATOM 715 O O . PRO A 1 96 ? -20.363 0.737 14.496 1.00 46.41 96 PRO A O 1
ATOM 718 N N . SER A 1 97 ? -22.093 2.152 14.088 1.00 48.41 97 SER A N 1
ATOM 719 C CA . SER A 1 97 ? -21.910 2.188 12.636 1.00 48.41 97 SER A CA 1
ATOM 720 C C . SER A 1 97 ? -20.487 2.673 12.286 1.00 48.41 97 SER A C 1
ATOM 722 O O . SER A 1 97 ? -19.888 3.402 13.088 1.00 48.41 97 SER A O 1
ATOM 724 N N . PRO A 1 98 ? -19.917 2.288 11.128 1.00 51.62 98 PRO A N 1
ATOM 725 C CA . PRO A 1 98 ? -18.541 2.634 10.746 1.00 51.62 98 PRO A CA 1
ATOM 726 C C . PRO A 1 98 ? -18.238 4.137 10.862 1.00 51.62 98 PRO A C 1
ATOM 728 O O . PRO A 1 98 ? -17.217 4.529 11.429 1.00 51.62 98 PRO A O 1
ATOM 731 N N . GLU A 1 99 ? -19.193 4.978 10.456 1.00 47.94 99 GLU A N 1
ATOM 732 C CA . GLU A 1 99 ? -19.112 6.442 10.548 1.00 47.94 99 GLU A CA 1
ATOM 733 C C . GLU A 1 99 ? -19.011 6.944 11.999 1.00 47.94 99 GLU A C 1
ATOM 735 O O . GLU A 1 99 ? -18.352 7.945 12.291 1.00 47.94 99 GLU A O 1
ATOM 740 N N . THR A 1 100 ? -19.655 6.249 12.940 1.00 44.22 100 THR A N 1
ATOM 741 C CA . THR A 1 100 ? -19.632 6.595 14.367 1.00 44.22 100 THR A CA 1
ATOM 742 C C . THR A 1 100 ? -18.314 6.177 15.034 1.00 44.22 100 THR A C 1
ATOM 744 O O . THR A 1 100 ? -17.864 6.870 15.945 1.00 44.22 100 THR A O 1
ATOM 747 N N . ARG A 1 101 ? -17.652 5.102 14.564 1.00 50.16 101 ARG A N 1
ATOM 748 C CA . ARG A 1 101 ? -16.309 4.700 15.042 1.00 50.16 101 ARG A CA 1
ATOM 749 C C . ARG A 1 101 ? -15.225 5.671 14.594 1.00 50.16 101 ARG A C 1
ATOM 751 O O . ARG A 1 101 ? -14.441 6.111 15.431 1.00 50.16 101 ARG A O 1
ATOM 758 N N . GLN A 1 102 ? -15.223 6.064 13.318 1.00 49.59 102 GLN A N 1
ATOM 759 C CA . GLN A 1 102 ? -14.255 7.037 12.796 1.00 49.59 102 GLN A CA 1
ATOM 760 C C . GLN A 1 102 ? -14.292 8.369 13.555 1.00 49.59 102 GLN A C 1
ATOM 762 O O . GLN A 1 102 ? -13.246 8.967 13.794 1.00 49.59 102 GLN A O 1
ATOM 767 N N . LYS A 1 103 ? -15.479 8.823 13.984 1.00 50.03 103 LYS A N 1
ATOM 768 C CA . LYS A 1 103 ? -15.623 10.048 14.790 1.00 50.03 103 LYS A CA 1
ATOM 769 C C . LYS A 1 103 ? -15.052 9.926 16.210 1.00 50.03 103 LYS A C 1
ATOM 771 O O . LYS A 1 103 ? -14.795 10.953 16.828 1.00 50.03 103 LYS A O 1
ATOM 776 N N . GLN A 1 104 ? -14.852 8.711 16.727 1.00 51.25 104 GLN A N 1
ATOM 777 C CA . GLN A 1 104 ? -14.350 8.470 18.086 1.00 51.25 104 GLN A CA 1
ATOM 778 C C . GLN A 1 104 ? -12.847 8.151 18.140 1.00 51.25 104 GLN A C 1
ATOM 780 O O . GLN A 1 104 ? -12.212 8.423 19.157 1.00 51.25 104 GLN A O 1
ATOM 785 N N . THR A 1 105 ? -12.245 7.621 17.070 1.00 55.22 105 THR A N 1
ATOM 786 C CA . THR A 1 105 ? -10.816 7.263 17.039 1.00 55.22 105 THR A CA 1
ATOM 787 C C . THR A 1 105 ? -9.998 8.270 16.230 1.00 55.22 105 THR A C 1
ATOM 789 O O . THR A 1 105 ? -9.692 8.056 15.061 1.00 55.22 105 THR A O 1
ATOM 792 N N . THR A 1 106 ? -9.583 9.363 16.871 1.00 56.91 106 THR A N 1
ATOM 793 C CA . THR A 1 106 ? -8.698 10.406 16.307 1.00 56.91 106 THR A CA 1
ATOM 794 C C . THR A 1 106 ? -7.256 9.949 16.043 1.00 56.91 106 THR A C 1
ATOM 796 O O . THR A 1 106 ? -6.455 10.719 15.518 1.00 56.91 106 THR A O 1
ATOM 799 N N . PHE A 1 107 ? -6.889 8.713 16.391 1.00 80.25 107 PHE A N 1
ATOM 800 C CA . PHE A 1 107 ? -5.488 8.283 16.419 1.00 80.25 107 PHE A CA 1
ATOM 801 C C . PHE A 1 107 ? -4.841 8.104 15.035 1.00 80.25 107 PHE A C 1
ATOM 803 O O . PHE A 1 107 ? -3.639 8.333 14.905 1.00 80.25 107 PHE A O 1
ATOM 810 N N . TRP A 1 108 ? -5.603 7.730 13.999 1.00 90.75 108 TRP A N 1
ATOM 811 C CA . TRP A 1 108 ? -5.066 7.448 12.656 1.00 90.75 108 TRP A CA 1
ATOM 812 C C . TRP A 1 108 ? -5.817 8.219 11.578 1.00 90.75 108 TRP A C 1
ATOM 814 O O . TRP A 1 108 ? -6.520 7.667 10.739 1.00 90.75 108 TRP A O 1
ATOM 824 N N . VAL A 1 109 ? -5.630 9.533 11.601 1.00 90.50 109 VAL A N 1
ATOM 825 C CA . VAL A 1 109 ? -6.309 10.509 10.735 1.00 90.50 109 VAL A CA 1
ATOM 826 C C . VAL A 1 109 ? -6.201 10.188 9.233 1.00 90.50 109 VAL A C 1
ATOM 828 O O . VAL A 1 109 ? -7.102 10.492 8.449 1.00 90.50 109 VAL A O 1
ATOM 831 N N . HIS A 1 110 ? -5.095 9.572 8.816 1.00 93.31 110 HIS A N 1
ATOM 832 C CA . HIS A 1 110 ? -4.824 9.221 7.418 1.00 93.31 110 HIS A CA 1
ATOM 833 C C . HIS A 1 110 ? -5.201 7.779 7.058 1.00 93.31 110 HIS A C 1
ATOM 835 O O . HIS A 1 110 ? -4.937 7.353 5.936 1.00 93.31 110 HIS A O 1
ATOM 841 N N . GLY A 1 111 ? -5.839 7.061 7.984 1.00 94.62 111 GLY A N 1
ATOM 842 C CA . GLY A 1 111 ? -6.297 5.691 7.816 1.00 94.62 111 GLY A CA 1
ATOM 843 C C . GLY A 1 111 ? -5.228 4.630 8.075 1.00 94.62 111 GLY A C 1
ATOM 844 O O . GLY A 1 111 ? -4.053 4.910 8.344 1.00 94.62 111 GLY A O 1
ATOM 845 N N . VAL A 1 112 ? -5.674 3.378 7.993 1.00 96.06 112 VAL A N 1
ATOM 846 C CA . VAL A 1 112 ? -4.847 2.180 8.140 1.00 96.06 112 VAL A CA 1
ATOM 847 C C . VAL A 1 112 ? -4.974 1.326 6.881 1.00 96.06 112 VAL A C 1
ATOM 849 O O . VAL A 1 112 ? -6.047 0.814 6.560 1.00 96.06 112 VAL A O 1
ATOM 852 N N . LEU A 1 113 ? -3.867 1.194 6.155 1.00 97.69 113 LEU A N 1
ATOM 853 C CA . LEU A 1 113 ? -3.760 0.465 4.893 1.00 97.69 113 LEU A CA 1
ATOM 854 C C . LEU A 1 113 ? -3.808 -1.049 5.129 1.00 97.69 113 LEU A C 1
ATOM 856 O O . LEU A 1 113 ? -3.126 -1.558 6.017 1.00 97.69 113 LEU A O 1
ATOM 860 N N . SER A 1 114 ? -4.570 -1.781 4.316 1.00 97.81 114 SER A N 1
ATOM 861 C CA . SER A 1 114 ? -4.552 -3.246 4.321 1.00 97.81 114 SER A CA 1
ATOM 862 C C . SER A 1 114 ? -3.231 -3.785 3.758 1.00 97.81 114 SER A C 1
ATOM 864 O O . SER A 1 114 ? -2.868 -3.481 2.620 1.00 97.81 114 SER A O 1
ATOM 866 N N . GLY A 1 115 ? -2.534 -4.629 4.524 1.00 97.69 115 GLY A N 1
ATOM 867 C CA . GLY A 1 115 ? -1.293 -5.275 4.089 1.00 97.69 115 GLY A CA 1
ATOM 868 C C . GLY A 1 115 ? -1.481 -6.147 2.845 1.00 97.69 115 GLY A C 1
ATOM 869 O O . GLY A 1 115 ? -0.663 -6.099 1.933 1.00 97.69 115 GLY A O 1
ATOM 870 N N . GLY A 1 116 ? -2.593 -6.886 2.759 1.00 97.19 116 GLY A N 1
ATOM 871 C CA . GLY A 1 116 ? -2.936 -7.676 1.574 1.00 97.19 116 GLY A CA 1
ATOM 872 C C . GLY A 1 116 ? -3.094 -6.816 0.323 1.00 97.19 116 GLY A C 1
ATOM 873 O O . GLY A 1 116 ? -2.514 -7.142 -0.707 1.00 97.19 116 GLY A O 1
ATOM 874 N N . MET A 1 117 ? -3.793 -5.682 0.440 1.00 97.56 117 MET A N 1
ATOM 875 C CA . MET A 1 117 ? -3.955 -4.757 -0.682 1.00 97.56 117 MET A CA 1
ATOM 876 C C . MET A 1 117 ? -2.625 -4.135 -1.120 1.00 97.56 117 MET A C 1
ATOM 878 O O . MET A 1 117 ? -2.359 -4.028 -2.312 1.00 97.56 117 MET A O 1
ATOM 882 N N . LEU A 1 118 ? -1.768 -3.745 -0.170 1.00 97.88 118 LEU A N 1
ATOM 883 C CA . LEU A 1 118 ? -0.437 -3.227 -0.493 1.00 97.88 118 LEU A CA 1
ATOM 884 C C . LEU A 1 118 ? 0.370 -4.233 -1.326 1.00 97.88 118 LEU A C 1
ATOM 886 O O . LEU A 1 118 ? 1.000 -3.839 -2.306 1.00 97.88 118 LEU A O 1
ATOM 890 N N . ILE A 1 119 ? 0.349 -5.511 -0.933 1.00 97.56 119 ILE A N 1
ATOM 891 C CA . ILE A 1 119 ? 1.041 -6.590 -1.650 1.00 97.56 119 ILE A CA 1
ATOM 892 C C . ILE A 1 119 ? 0.494 -6.708 -3.076 1.00 97.56 119 ILE A C 1
ATOM 894 O O . ILE A 1 119 ? 1.278 -6.709 -4.022 1.00 97.56 119 ILE A O 1
ATOM 898 N N . ASP A 1 120 ? -0.830 -6.738 -3.236 1.00 96.50 120 ASP A N 1
ATOM 899 C CA . ASP A 1 120 ? -1.470 -6.906 -4.546 1.00 96.50 120 ASP A CA 1
ATOM 900 C C . ASP A 1 120 ? -1.178 -5.719 -5.486 1.00 96.50 120 ASP A C 1
ATOM 902 O O . ASP A 1 120 ? -0.848 -5.916 -6.658 1.00 96.50 120 ASP A O 1
ATOM 906 N N . ILE A 1 121 ? -1.216 -4.485 -4.962 1.00 97.44 121 ILE A N 1
ATOM 907 C CA . ILE A 1 121 ? -0.839 -3.271 -5.703 1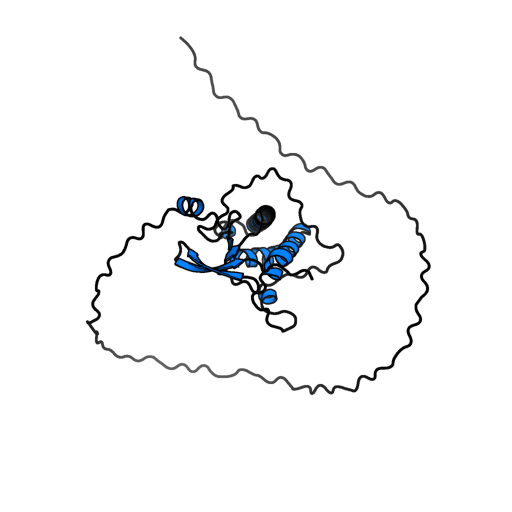.00 97.44 121 ILE A CA 1
ATOM 908 C C . ILE A 1 121 ? 0.633 -3.332 -6.133 1.00 97.44 121 ILE A C 1
ATOM 910 O O . ILE A 1 121 ? 0.949 -3.002 -7.275 1.00 97.44 121 ILE A O 1
ATOM 914 N N . LEU A 1 122 ? 1.543 -3.744 -5.245 1.00 97.00 122 LEU A N 1
ATOM 915 C CA . LEU A 1 122 ? 2.980 -3.812 -5.533 1.00 97.00 122 LEU A CA 1
ATOM 916 C C . LEU A 1 122 ? 3.326 -4.845 -6.607 1.00 97.00 122 LEU A C 1
ATOM 918 O O . LEU A 1 122 ? 4.055 -4.523 -7.552 1.00 97.00 122 LEU A O 1
ATOM 922 N N . GLU A 1 123 ? 2.804 -6.067 -6.479 1.00 95.81 123 GLU A N 1
ATOM 923 C CA . GLU A 1 123 ? 3.012 -7.117 -7.484 1.00 95.81 123 GLU A CA 1
ATOM 924 C C . GLU A 1 123 ? 2.522 -6.650 -8.850 1.00 95.81 123 GLU A C 1
ATOM 926 O O . GLU A 1 123 ? 3.215 -6.821 -9.853 1.00 95.81 123 GLU A O 1
ATOM 931 N N . TYR A 1 124 ? 1.369 -5.982 -8.878 1.00 95.25 124 TYR A N 1
ATOM 932 C CA . TYR A 1 124 ? 0.817 -5.450 -10.107 1.00 95.25 124 TYR A CA 1
ATOM 933 C C . TYR A 1 124 ? 1.674 -4.325 -10.706 1.00 95.25 124 TYR A C 1
ATOM 935 O O . TYR A 1 124 ? 2.160 -4.457 -11.829 1.00 95.25 124 TYR A O 1
ATOM 943 N N . LEU A 1 125 ? 1.891 -3.231 -9.966 1.00 95.81 125 LEU A N 1
ATOM 944 C CA . LEU A 1 125 ? 2.588 -2.044 -10.474 1.00 95.81 125 LEU A CA 1
ATOM 945 C C . LEU A 1 125 ? 4.022 -2.355 -10.912 1.00 95.81 125 LEU A C 1
ATOM 947 O O . LEU A 1 125 ? 4.519 -1.766 -11.868 1.00 95.81 125 LEU A O 1
ATOM 951 N N . SER A 1 126 ? 4.690 -3.295 -10.238 1.00 95.44 126 SER A N 1
ATOM 952 C CA . SER A 1 126 ? 6.044 -3.715 -10.609 1.00 95.44 126 SER A CA 1
ATOM 953 C C . SER A 1 126 ? 6.110 -4.504 -11.924 1.00 95.44 126 SER A C 1
ATOM 955 O O . SER A 1 126 ? 7.154 -4.515 -12.578 1.00 95.44 126 SER A O 1
ATOM 957 N N . ALA A 1 127 ? 5.009 -5.148 -12.324 1.00 94.44 127 ALA A N 1
ATOM 958 C CA . ALA A 1 127 ? 4.926 -5.970 -13.526 1.00 94.44 127 ALA A CA 1
ATOM 959 C C . ALA A 1 127 ? 4.563 -5.174 -14.792 1.00 94.44 127 ALA A C 1
ATOM 961 O O . ALA A 1 127 ? 4.655 -5.712 -15.898 1.00 94.44 127 ALA A O 1
ATOM 962 N N . THR A 1 128 ? 4.131 -3.915 -14.667 1.00 92.94 128 THR A N 1
ATOM 963 C CA . THR A 1 128 ? 3.729 -3.104 -15.825 1.00 92.94 128 THR A CA 1
ATOM 964 C C . THR A 1 128 ? 4.932 -2.431 -16.483 1.00 92.94 128 THR A C 1
ATOM 966 O O . THR A 1 128 ? 5.905 -2.083 -15.830 1.00 92.94 128 THR A O 1
ATOM 969 N N . GLN A 1 129 ? 4.863 -2.183 -17.792 1.00 91.19 129 GLN A N 1
ATOM 970 C CA . GLN A 1 129 ? 5.934 -1.501 -18.540 1.00 91.19 129 GLN A CA 1
ATOM 971 C C . GLN A 1 129 ? 5.861 0.035 -18.444 1.00 91.19 129 GLN A C 1
ATOM 973 O O . GLN A 1 129 ? 6.580 0.747 -19.146 1.00 91.19 129 GLN A O 1
ATOM 978 N N . ARG A 1 130 ? 4.943 0.587 -17.636 1.00 92.06 130 ARG A N 1
ATOM 979 C CA . ARG A 1 130 ? 4.739 2.037 -17.547 1.00 92.06 130 ARG A CA 1
ATOM 980 C C . ARG A 1 130 ? 5.732 2.619 -16.536 1.00 92.06 130 ARG A C 1
ATOM 982 O O . ARG A 1 130 ? 5.668 2.262 -15.362 1.00 92.06 130 ARG A O 1
ATOM 989 N N . PRO A 1 131 ? 6.586 3.585 -16.929 1.00 91.62 131 PRO A N 1
ATOM 990 C CA . PRO A 1 131 ? 7.593 4.145 -16.024 1.00 91.62 131 PRO A CA 1
ATOM 991 C C . PRO A 1 131 ? 7.014 4.749 -14.741 1.00 91.62 131 PRO A C 1
ATOM 993 O O . PRO A 1 131 ? 7.670 4.746 -13.702 1.00 91.62 131 PRO A O 1
ATOM 996 N N . ILE A 1 132 ? 5.789 5.276 -14.805 1.00 92.06 132 ILE A N 1
ATOM 997 C CA . ILE A 1 132 ? 5.155 5.902 -13.645 1.00 92.06 132 ILE A CA 1
ATOM 998 C C . ILE A 1 132 ? 4.659 4.847 -12.649 1.00 92.06 132 ILE A C 1
ATOM 1000 O O . ILE A 1 132 ? 4.855 5.015 -11.451 1.00 92.06 132 ILE A O 1
ATOM 1004 N N . ASP A 1 133 ? 4.076 3.745 -13.128 1.00 94.31 133 ASP A N 1
ATOM 1005 C CA . ASP A 1 133 ? 3.637 2.620 -12.292 1.00 94.31 133 ASP A CA 1
ATOM 1006 C C . ASP A 1 133 ? 4.844 2.011 -11.563 1.00 94.31 133 ASP A C 1
ATOM 1008 O O . ASP A 1 133 ? 4.809 1.777 -10.356 1.00 94.31 133 ASP A O 1
ATOM 1012 N N . TRP A 1 134 ? 5.958 1.863 -12.283 1.00 92.69 134 TRP A N 1
ATOM 1013 C CA . TRP A 1 134 ? 7.230 1.445 -11.708 1.00 92.69 134 TRP A CA 1
ATOM 1014 C C . TRP A 1 134 ? 7.733 2.423 -10.635 1.00 92.69 134 TRP A C 1
ATOM 1016 O O . TRP A 1 134 ? 8.105 2.008 -9.536 1.00 92.69 134 TRP A O 1
ATOM 1026 N N . GLY A 1 135 ? 7.685 3.732 -10.907 1.00 94.25 135 GLY A N 1
ATOM 1027 C CA . GLY A 1 135 ? 8.010 4.768 -9.923 1.00 94.25 135 GLY A CA 1
ATOM 1028 C C . GLY A 1 135 ? 7.144 4.683 -8.661 1.00 94.25 135 GLY A C 1
ATOM 1029 O O . GLY A 1 135 ? 7.659 4.816 -7.550 1.00 94.25 135 GLY A O 1
ATOM 1030 N N . LEU A 1 136 ? 5.844 4.407 -8.810 1.00 95.81 136 LEU A N 1
ATOM 1031 C CA . LEU A 1 136 ? 4.928 4.179 -7.688 1.00 95.81 136 LEU A CA 1
ATOM 1032 C C . LEU A 1 136 ? 5.281 2.913 -6.906 1.00 95.81 136 LEU A C 1
ATOM 1034 O O . LEU A 1 136 ? 5.284 2.948 -5.677 1.00 95.81 136 LEU A O 1
ATOM 1038 N N . SER A 1 137 ? 5.609 1.820 -7.598 1.00 96.19 137 SER A N 1
ATOM 1039 C CA . SER A 1 137 ? 6.051 0.576 -6.961 1.00 96.19 137 SER A CA 1
ATOM 1040 C C . SER A 1 137 ? 7.295 0.805 -6.103 1.00 96.19 137 SER A C 1
ATOM 1042 O O . SER A 1 137 ? 7.298 0.464 -4.921 1.00 96.19 137 SER A O 1
ATOM 1044 N N . LEU A 1 138 ? 8.323 1.465 -6.647 1.00 95.00 138 LEU A N 1
ATOM 1045 C CA . LEU A 1 138 ? 9.534 1.806 -5.895 1.00 95.00 138 LEU A CA 1
ATOM 1046 C C . LEU A 1 138 ? 9.223 2.688 -4.682 1.00 95.00 138 LEU A C 1
ATOM 1048 O O . LEU A 1 138 ? 9.728 2.438 -3.587 1.00 95.00 138 LEU A O 1
ATOM 1052 N N . TRP A 1 139 ? 8.345 3.679 -4.853 1.00 96.19 139 TRP A N 1
ATOM 1053 C CA . TRP A 1 139 ? 7.926 4.548 -3.758 1.00 96.19 139 TRP A CA 1
ATOM 1054 C C . TRP A 1 139 ? 7.216 3.764 -2.641 1.00 96.19 139 TRP A C 1
ATOM 1056 O O . TRP A 1 139 ? 7.526 3.958 -1.463 1.00 96.19 139 TRP A O 1
ATOM 1066 N N . LEU A 1 140 ? 6.308 2.843 -2.981 1.00 96.94 140 LEU A N 1
ATOM 1067 C CA . LEU A 1 140 ? 5.631 1.970 -2.014 1.00 96.94 140 LEU A CA 1
ATOM 1068 C C . LEU A 1 140 ? 6.624 1.034 -1.309 1.00 96.94 140 LEU A C 1
ATOM 1070 O O . LEU A 1 140 ? 6.544 0.851 -0.093 1.00 96.94 140 LEU A O 1
ATOM 1074 N N . GLN A 1 141 ? 7.600 0.485 -2.035 1.00 95.38 141 GLN A N 1
ATOM 1075 C CA . GLN A 1 141 ? 8.649 -0.342 -1.439 1.00 95.38 141 GLN A CA 1
ATOM 1076 C C . GLN A 1 141 ? 9.497 0.451 -0.436 1.00 95.38 141 GLN A C 1
ATOM 1078 O O . GLN A 1 141 ? 9.729 -0.028 0.673 1.00 95.38 141 GLN A O 1
ATOM 1083 N N . GLU A 1 142 ? 9.911 1.673 -0.771 1.00 94.75 142 GLU A N 1
ATOM 1084 C CA . GLU A 1 142 ? 10.719 2.524 0.113 1.00 94.75 142 GLU A CA 1
ATOM 1085 C C . GLU A 1 142 ? 9.947 2.980 1.360 1.00 94.75 142 GLU A C 1
ATOM 1087 O O . GLU A 1 142 ? 10.503 3.013 2.459 1.00 94.75 142 GLU A O 1
ATOM 1092 N N . ASN A 1 143 ? 8.659 3.303 1.212 1.00 96.06 143 ASN A N 1
ATOM 1093 C CA . ASN A 1 143 ? 7.868 3.930 2.275 1.00 96.06 143 ASN A CA 1
ATOM 1094 C C . ASN A 1 143 ? 7.037 2.943 3.107 1.00 96.06 143 ASN A C 1
ATOM 1096 O O . ASN A 1 143 ? 6.635 3.286 4.220 1.00 96.06 143 ASN A O 1
ATOM 1100 N N . TYR A 1 144 ? 6.798 1.725 2.611 1.00 96.00 144 TYR A N 1
ATOM 1101 C CA . TYR A 1 144 ? 5.993 0.712 3.303 1.00 96.00 144 TYR A CA 1
ATOM 1102 C C . TYR A 1 144 ? 6.696 -0.636 3.449 1.00 96.00 144 TYR A C 1
ATOM 1104 O O . TYR A 1 144 ? 6.674 -1.204 4.533 1.00 96.00 144 TYR A O 1
ATOM 1112 N N . ILE A 1 145 ? 7.389 -1.150 2.435 1.00 95.31 145 ILE A N 1
ATOM 1113 C CA . ILE A 1 145 ? 8.075 -2.445 2.598 1.00 95.31 145 ILE A CA 1
ATOM 1114 C C . ILE A 1 145 ? 9.358 -2.289 3.420 1.00 95.31 145 ILE A C 1
ATOM 1116 O O . ILE A 1 145 ? 9.580 -3.019 4.383 1.00 95.31 145 ILE A O 1
ATOM 1120 N N . ALA A 1 146 ? 10.208 -1.312 3.109 1.00 94.19 146 ALA A N 1
ATOM 1121 C CA . ALA A 1 146 ? 11.472 -1.119 3.815 1.00 94.19 146 ALA A CA 1
ATOM 1122 C C . ALA 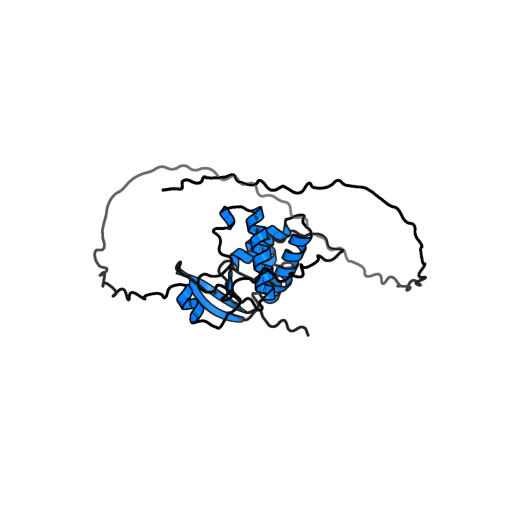A 1 146 ? 11.308 -0.778 5.318 1.00 94.19 146 ALA A C 1
ATOM 1124 O O . ALA A 1 146 ? 12.043 -1.380 6.119 1.00 94.19 146 ALA A O 1
ATOM 1125 N N . PRO A 1 147 ? 10.365 0.103 5.735 1.00 95.19 147 PRO A N 1
ATOM 1126 C CA . PRO A 1 147 ? 10.204 0.497 7.140 1.00 95.19 147 PRO A CA 1
ATOM 1127 C C . PRO A 1 147 ? 9.448 -0.528 7.996 1.00 95.19 147 PRO A C 1
ATOM 1129 O O . PRO A 1 147 ? 9.677 -0.595 9.204 1.00 95.19 147 PRO A O 1
ATOM 1132 N N . PHE A 1 148 ? 8.564 -1.331 7.393 1.00 95.69 148 PHE A N 1
ATOM 1133 C CA . PHE A 1 148 ? 7.801 -2.376 8.093 1.00 95.69 148 PHE A CA 1
ATOM 1134 C C . PHE A 1 148 ? 8.426 -3.771 7.946 1.00 95.69 148 PHE A C 1
ATOM 1136 O O . PHE A 1 148 ? 8.124 -4.671 8.726 1.00 95.69 148 PHE A O 1
ATOM 1143 N N . GLY A 1 149 ? 9.351 -3.961 7.002 1.00 94.62 149 GLY A N 1
ATOM 1144 C CA . GLY A 1 149 ? 9.982 -5.251 6.738 1.00 94.62 149 GLY A CA 1
ATOM 1145 C C . GLY A 1 149 ? 8.959 -6.258 6.223 1.00 94.62 149 GLY A C 1
ATOM 1146 O O . GLY A 1 149 ? 8.356 -6.056 5.174 1.00 94.62 149 GLY A O 1
ATOM 1147 N N . ARG A 1 150 ? 8.768 -7.349 6.967 1.00 95.31 150 ARG A N 1
ATOM 1148 C CA . ARG A 1 150 ? 7.751 -8.361 6.663 1.00 95.31 150 ARG A CA 1
ATOM 1149 C C . ARG A 1 150 ? 6.336 -7.873 6.998 1.00 95.31 150 ARG A C 1
ATOM 1151 O O . ARG A 1 150 ? 6.009 -7.676 8.168 1.00 95.31 150 ARG A O 1
ATOM 1158 N N . VAL A 1 151 ? 5.490 -7.772 5.978 1.00 96.31 151 VAL A N 1
ATOM 1159 C CA . VAL A 1 151 ? 4.055 -7.462 6.075 1.00 96.31 151 VAL A CA 1
ATOM 1160 C C . VAL A 1 151 ? 3.243 -8.723 5.783 1.00 96.31 151 VAL A C 1
ATOM 1162 O O . VAL A 1 151 ? 3.513 -9.448 4.834 1.00 96.31 151 VAL A O 1
ATOM 1165 N N . GLU A 1 152 ? 2.230 -9.009 6.586 1.00 96.88 152 GLU A N 1
ATOM 1166 C CA . GLU A 1 152 ? 1.284 -10.096 6.331 1.00 96.88 152 GLU A CA 1
ATOM 1167 C C . GLU A 1 152 ? -0.008 -9.557 5.717 1.00 96.88 152 GLU A C 1
ATOM 1169 O O . GLU A 1 152 ? -0.379 -8.398 5.901 1.00 96.88 152 GLU A O 1
ATOM 1174 N N . ARG A 1 153 ? -0.745 -10.415 5.000 1.00 96.62 153 ARG A N 1
ATOM 1175 C CA . ARG A 1 153 ? -1.974 -9.991 4.306 1.00 96.62 153 ARG A CA 1
ATOM 1176 C C . ARG A 1 153 ? -3.050 -9.439 5.252 1.00 96.62 153 ARG A C 1
ATOM 1178 O O . ARG A 1 153 ? -3.861 -8.612 4.839 1.00 96.62 153 ARG A O 1
ATOM 1185 N N . LEU A 1 154 ? -3.059 -9.891 6.508 1.00 96.62 154 LEU A N 1
ATOM 1186 C CA . LEU A 1 154 ? -3.997 -9.433 7.537 1.00 96.62 154 LEU A CA 1
ATOM 1187 C C . LEU A 1 154 ? -3.490 -8.235 8.351 1.00 96.62 154 LEU A C 1
ATOM 1189 O O . LEU A 1 154 ? -4.262 -7.697 9.143 1.00 96.62 154 LEU A O 1
ATOM 1193 N N . ASP A 1 155 ? -2.250 -7.785 8.155 1.00 97.75 155 ASP A N 1
ATOM 1194 C CA . ASP A 1 155 ? -1.744 -6.605 8.855 1.00 97.75 155 ASP A CA 1
ATOM 1195 C C . ASP A 1 155 ? -2.491 -5.334 8.419 1.00 97.75 155 ASP A C 1
ATOM 1197 O O . ASP A 1 155 ? -2.956 -5.202 7.282 1.00 97.75 155 ASP A O 1
ATOM 1201 N N . GLY A 1 156 ? -2.583 -4.379 9.342 1.00 97.81 156 GLY A N 1
ATOM 1202 C CA . GLY A 1 156 ? -2.955 -2.998 9.069 1.00 97.81 156 GLY A CA 1
ATOM 1203 C C . GLY A 1 156 ? -1.744 -2.086 9.239 1.00 97.81 156 GLY A C 1
ATOM 1204 O O . GLY A 1 156 ? -1.092 -2.116 10.279 1.00 97.81 156 GLY A O 1
ATOM 1205 N N . LEU A 1 157 ? -1.437 -1.266 8.240 1.00 97.94 157 LEU A N 1
ATOM 1206 C CA . LEU A 1 157 ? -0.282 -0.369 8.242 1.00 97.94 157 LEU A CA 1
ATOM 1207 C C . LEU A 1 157 ? -0.747 1.076 8.414 1.00 97.94 157 LEU A C 1
ATOM 1209 O O . LEU A 1 157 ? -1.463 1.613 7.568 1.00 97.94 157 LEU A O 1
ATOM 1213 N N . VAL A 1 158 ? -0.346 1.722 9.506 1.00 96.75 158 VAL A N 1
ATOM 1214 C CA . VAL A 1 158 ? -0.711 3.118 9.776 1.00 96.75 158 VAL A CA 1
ATOM 1215 C C . VAL A 1 158 ? -0.090 4.030 8.722 1.00 96.75 158 VAL A C 1
ATOM 1217 O O . VAL A 1 158 ? 1.123 4.017 8.500 1.00 96.75 158 VAL A O 1
ATOM 1220 N N . VAL A 1 159 ? -0.923 4.858 8.093 1.00 96.69 159 VAL A N 1
ATOM 1221 C CA . VAL A 1 159 ? -0.467 5.847 7.117 1.00 96.69 159 VAL A CA 1
ATOM 1222 C C . VAL A 1 159 ? 0.055 7.085 7.838 1.00 96.69 159 VAL A C 1
ATOM 1224 O O . VAL A 1 159 ? -0.665 7.743 8.585 1.00 96.69 159 VAL A O 1
ATOM 1227 N N . ALA A 1 160 ? 1.329 7.403 7.609 1.00 93.94 160 ALA A N 1
ATOM 1228 C CA . ALA A 1 160 ? 2.036 8.433 8.366 1.00 93.94 160 ALA A CA 1
ATOM 1229 C C . ALA A 1 160 ? 1.595 9.865 8.031 1.00 93.94 160 ALA A C 1
ATOM 1231 O O . ALA A 1 160 ? 1.640 10.738 8.893 1.00 93.94 160 ALA A O 1
ATOM 1232 N N . SER A 1 161 ? 1.201 10.129 6.783 1.00 93.75 161 SER A N 1
ATOM 1233 C CA . SER A 1 161 ? 0.910 11.485 6.318 1.00 93.75 161 SER A CA 1
ATOM 1234 C C . SER A 1 161 ? -0.188 11.519 5.260 1.00 93.75 161 SER A C 1
ATOM 1236 O O . SER A 1 161 ? -0.469 10.530 4.580 1.00 93.75 161 SER A O 1
ATOM 1238 N N . MET A 1 162 ? -0.773 12.702 5.072 1.00 92.31 162 MET A N 1
ATOM 1239 C CA . MET A 1 162 ? -1.734 12.958 3.997 1.00 92.31 162 MET A CA 1
ATOM 1240 C C . MET A 1 162 ? -1.136 12.667 2.614 1.00 92.31 162 MET A C 1
ATOM 1242 O O . MET A 1 162 ? -1.804 12.067 1.781 1.00 92.31 162 MET A O 1
ATOM 1246 N N . GLN A 1 163 ? 0.135 13.019 2.388 1.00 92.75 163 GLN A N 1
ATOM 1247 C CA . GLN A 1 163 ? 0.811 12.725 1.124 1.00 92.75 163 GLN A CA 1
ATOM 1248 C C . GLN A 1 163 ? 0.883 11.217 0.867 1.00 92.75 163 GLN A C 1
ATOM 1250 O O . GLN A 1 163 ? 0.647 10.778 -0.255 1.00 92.75 163 GLN A O 1
ATOM 1255 N N . HIS A 1 164 ? 1.174 10.417 1.896 1.00 95.25 164 HIS A N 1
ATOM 1256 C CA . HIS A 1 164 ? 1.213 8.967 1.737 1.00 95.25 164 HIS A CA 1
ATOM 1257 C C . HIS A 1 164 ? -0.167 8.403 1.392 1.00 95.25 164 HIS A C 1
ATOM 1259 O O . HIS A 1 164 ? -0.278 7.591 0.477 1.00 95.25 164 HIS A O 1
ATOM 1265 N N . ARG A 1 165 ? -1.219 8.869 2.080 1.00 94.94 165 ARG A N 1
ATOM 1266 C CA . ARG A 1 165 ? -2.612 8.503 1.774 1.00 94.94 165 ARG A CA 1
ATOM 1267 C C . ARG A 1 165 ? -2.934 8.765 0.302 1.00 94.94 165 ARG A C 1
ATOM 1269 O O . ARG A 1 165 ? -3.500 7.900 -0.366 1.00 94.94 165 ARG A O 1
ATOM 1276 N N . ASP A 1 166 ? -2.573 9.949 -0.182 1.00 93.31 166 ASP A N 1
ATOM 1277 C CA . ASP A 1 166 ? -2.851 10.385 -1.550 1.00 93.31 166 ASP A CA 1
ATOM 1278 C C . ASP A 1 166 ? -2.110 9.522 -2.575 1.00 93.31 166 ASP A C 1
ATOM 1280 O O . ASP A 1 166 ? -2.721 9.029 -3.522 1.00 93.31 166 ASP A O 1
ATOM 1284 N N . MET A 1 167 ? -0.825 9.242 -2.335 1.00 95.00 167 MET A N 1
ATOM 1285 C CA . MET A 1 167 ? -0.026 8.376 -3.205 1.00 95.00 167 MET A CA 1
ATOM 1286 C C . MET A 1 167 ? -0.541 6.934 -3.257 1.00 95.00 167 MET A C 1
ATOM 1288 O O . MET A 1 167 ? -0.628 6.354 -4.337 1.00 95.00 167 MET A O 1
ATOM 1292 N N . ILE A 1 168 ? -0.908 6.355 -2.111 1.00 96.62 168 ILE A N 1
ATOM 1293 C CA . ILE A 1 168 ? -1.449 4.989 -2.045 1.00 96.62 168 ILE A CA 1
ATOM 1294 C C . ILE A 1 168 ? -2.794 4.898 -2.763 1.00 96.62 168 ILE A C 1
ATOM 1296 O O . ILE A 1 168 ? -3.067 3.917 -3.449 1.00 96.62 168 ILE A O 1
ATOM 1300 N N . THR A 1 169 ? -3.640 5.915 -2.616 1.00 95.19 169 THR A N 1
ATOM 1301 C CA . THR A 1 169 ? -4.954 5.901 -3.264 1.00 95.19 169 THR A CA 1
ATOM 1302 C C . THR A 1 169 ? -4.821 6.035 -4.771 1.00 95.19 169 THR A C 1
ATOM 1304 O O . THR A 1 169 ? -5.487 5.299 -5.486 1.00 95.19 169 THR A O 1
ATOM 1307 N N . LEU A 1 170 ? -3.905 6.879 -5.254 1.00 94.00 170 LEU A N 1
ATOM 1308 C CA . LEU A 1 170 ? -3.578 6.943 -6.677 1.00 94.00 170 LEU A CA 1
ATOM 1309 C C . LEU A 1 170 ? -3.083 5.585 -7.206 1.00 94.00 170 LEU A C 1
ATOM 1311 O O . LEU A 1 170 ? -3.534 5.123 -8.251 1.00 94.00 170 LEU A O 1
ATOM 1315 N N . ALA A 1 171 ? -2.187 4.922 -6.470 1.00 96.19 171 ALA A N 1
ATOM 1316 C CA . ALA A 1 171 ? -1.700 3.589 -6.824 1.00 96.19 171 ALA A CA 1
ATOM 1317 C C . ALA A 1 171 ? -2.838 2.550 -6.889 1.00 96.19 171 ALA A C 1
ATOM 1319 O O . ALA A 1 171 ? -2.871 1.720 -7.796 1.00 96.19 171 ALA A O 1
ATOM 1320 N N . HIS A 1 172 ? -3.794 2.624 -5.960 1.00 96.25 172 HIS A N 1
ATOM 1321 C CA . HIS A 1 172 ? -4.972 1.759 -5.938 1.00 96.25 172 HIS A CA 1
ATOM 1322 C C . HIS A 1 172 ? -5.952 2.047 -7.085 1.00 96.25 172 HIS A C 1
ATOM 1324 O O . HIS A 1 172 ? -6.483 1.111 -7.675 1.00 96.25 172 HIS A O 1
ATOM 1330 N N . GLU A 1 173 ? -6.173 3.318 -7.436 1.00 93.75 173 GLU A N 1
ATOM 1331 C CA . GLU A 1 173 ? -6.979 3.693 -8.606 1.00 93.75 173 GLU A CA 1
ATOM 1332 C C . GLU A 1 173 ? -6.394 3.065 -9.881 1.00 93.75 173 GLU A C 1
ATOM 1334 O O . GLU A 1 173 ? -7.119 2.431 -10.642 1.00 93.75 173 GLU A O 1
ATOM 1339 N N . TRP A 1 174 ? -5.072 3.128 -10.065 1.00 93.75 174 TRP A N 1
ATOM 1340 C CA . TRP A 1 174 ? -4.413 2.518 -11.227 1.00 93.75 174 TRP A CA 1
ATOM 1341 C C . TRP A 1 174 ? -4.483 0.993 -11.223 1.00 93.75 174 TRP A C 1
ATOM 1343 O O . TRP A 1 174 ? -4.662 0.376 -12.274 1.00 93.75 174 TRP A O 1
ATOM 1353 N N . TYR A 1 175 ? -4.369 0.383 -10.044 1.00 95.00 175 TYR A N 1
ATOM 1354 C CA . TYR A 1 175 ? -4.581 -1.050 -9.874 1.00 95.00 175 TYR A CA 1
ATOM 1355 C C . TYR A 1 175 ? -5.998 -1.464 -10.303 1.00 95.00 175 TYR A C 1
ATOM 1357 O O . TYR A 1 175 ? -6.146 -2.418 -11.072 1.00 95.00 175 TYR A O 1
ATOM 1365 N N . ILE A 1 176 ? -7.029 -0.729 -9.869 1.00 94.69 176 ILE A N 1
ATOM 1366 C CA . ILE A 1 176 ? -8.430 -0.968 -10.253 1.00 94.69 176 ILE A CA 1
ATOM 1367 C C . ILE A 1 176 ? -8.625 -0.802 -11.759 1.00 94.69 176 ILE A C 1
ATOM 1369 O O . ILE A 1 176 ? -9.245 -1.663 -12.384 1.00 94.69 176 ILE A O 1
ATOM 1373 N N . ASP A 1 177 ? -8.102 0.278 -12.341 1.00 91.81 177 ASP A N 1
ATOM 1374 C CA . ASP A 1 177 ? -8.264 0.572 -13.768 1.00 91.81 177 ASP A CA 1
ATOM 1375 C C . ASP A 1 177 ? -7.742 -0.571 -14.647 1.00 91.81 177 ASP A C 1
ATOM 1377 O O . ASP A 1 177 ? -8.301 -0.853 -15.707 1.00 91.81 177 ASP A O 1
ATOM 1381 N N . PHE A 1 178 ? -6.701 -1.269 -14.195 1.00 88.81 178 PHE A N 1
ATOM 1382 C CA . PHE A 1 178 ? -6.151 -2.405 -14.921 1.00 88.81 178 PHE A CA 1
ATOM 1383 C C . PHE A 1 178 ? -6.856 -3.732 -14.641 1.00 88.81 178 PHE A C 1
ATOM 1385 O O . PHE A 1 178 ? -7.125 -4.502 -15.562 1.00 88.81 178 PHE A O 1
ATOM 1392 N N . THR A 1 179 ? -7.104 -4.047 -13.370 1.00 91.38 179 THR A N 1
ATOM 1393 C CA . THR A 1 179 ? -7.643 -5.357 -12.958 1.00 91.38 179 THR A CA 1
ATOM 1394 C C . THR A 1 179 ? -9.165 -5.452 -13.103 1.00 91.38 179 THR A C 1
ATOM 1396 O O . THR A 1 179 ? -9.726 -6.552 -13.124 1.00 91.38 179 THR A O 1
ATOM 1399 N N . GLY A 1 180 ? -9.840 -4.311 -13.260 1.00 89.81 180 GLY A N 1
ATOM 1400 C CA . GLY A 1 180 ? -11.262 -4.201 -13.554 1.00 89.81 180 GLY A CA 1
ATOM 1401 C C . GLY A 1 180 ? -12.167 -4.342 -12.328 1.00 89.81 180 GLY A C 1
ATOM 1402 O O . GLY A 1 180 ? -11.769 -4.157 -11.178 1.00 89.81 180 GLY A O 1
ATOM 1403 N N . GLU A 1 181 ? -13.434 -4.685 -12.577 1.00 85.56 181 GLU A N 1
ATOM 1404 C CA . GLU A 1 181 ? -14.504 -4.691 -11.563 1.00 85.56 181 GLU A CA 1
ATOM 1405 C C . GLU A 1 181 ? -14.203 -5.564 -10.333 1.00 85.56 181 GLU A C 1
ATOM 1407 O O . GLU A 1 181 ? -14.628 -5.248 -9.223 1.00 85.56 181 GLU A O 1
ATOM 1412 N N . ARG A 1 182 ? -13.429 -6.645 -10.495 1.00 81.69 182 ARG A N 1
ATOM 1413 C CA . ARG A 1 182 ? -13.084 -7.547 -9.384 1.00 81.69 182 ARG A CA 1
ATOM 1414 C C . ARG A 1 182 ? -12.186 -6.900 -8.331 1.00 81.69 182 ARG A C 1
ATOM 1416 O O . ARG A 1 182 ? -12.233 -7.322 -7.182 1.00 81.69 182 ARG A O 1
ATOM 1423 N N . ALA A 1 183 ? -11.389 -5.897 -8.683 1.00 86.50 183 ALA A N 1
ATOM 1424 C CA . ALA A 1 183 ? -10.578 -5.185 -7.700 1.00 86.50 183 ALA A CA 1
ATOM 1425 C C . ALA A 1 183 ? -11.377 -4.141 -6.922 1.00 86.50 183 ALA A C 1
ATOM 1427 O O . ALA A 1 183 ? -11.060 -3.878 -5.769 1.00 86.50 183 ALA A O 1
ATOM 1428 N N . LYS A 1 184 ? -12.465 -3.603 -7.489 1.00 85.06 184 LYS A N 1
ATOM 1429 C CA . LYS A 1 184 ? -13.288 -2.586 -6.810 1.00 85.06 184 LYS A CA 1
ATOM 1430 C C . LYS A 1 184 ? -13.926 -3.082 -5.515 1.00 85.06 184 LYS A C 1
ATOM 1432 O O . LYS A 1 184 ? -14.204 -2.280 -4.629 1.00 85.06 184 LY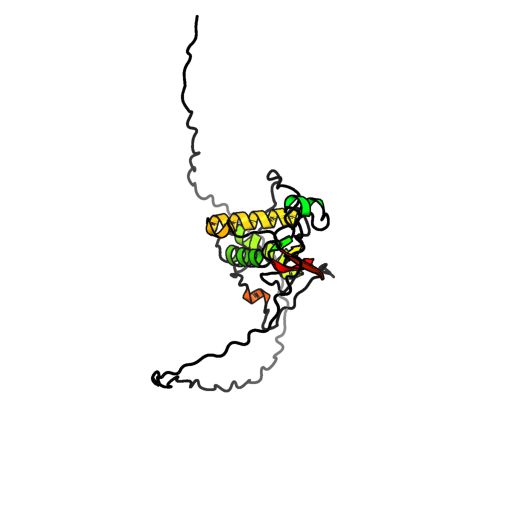S A O 1
ATOM 1437 N N . VAL A 1 185 ? -14.172 -4.389 -5.401 1.00 87.94 185 VAL A N 1
ATOM 1438 C CA . VAL A 1 185 ? -14.712 -4.984 -4.167 1.00 87.94 185 VAL A CA 1
ATOM 1439 C C . VAL A 1 185 ? -13.656 -5.132 -3.073 1.00 87.94 185 VAL A C 1
ATOM 1441 O O . VAL A 1 185 ? -13.998 -5.314 -1.904 1.00 87.94 185 VAL A O 1
ATOM 1444 N N . GLN A 1 186 ? -12.374 -5.070 -3.431 1.00 90.19 186 GLN A N 1
ATOM 1445 C CA . GLN A 1 186 ? -11.291 -5.197 -2.476 1.00 90.19 186 GLN A CA 1
ATOM 1446 C C . GLN A 1 186 ? -11.056 -3.851 -1.785 1.00 90.19 186 GLN A C 1
ATOM 1448 O O . GLN A 1 186 ? -10.987 -2.794 -2.409 1.00 90.19 186 GLN A O 1
ATOM 1453 N N . ARG A 1 187 ? -10.959 -3.879 -0.456 1.00 93.12 187 ARG A N 1
ATOM 1454 C CA . ARG A 1 187 ? -10.840 -2.656 0.338 1.00 93.12 187 ARG A CA 1
ATOM 1455 C C . ARG A 1 187 ? -9.382 -2.265 0.514 1.00 93.12 187 ARG A C 1
ATOM 1457 O O . ARG A 1 187 ? -8.588 -3.042 1.039 1.00 93.12 187 ARG A O 1
ATOM 1464 N N . LEU A 1 188 ? -9.071 -1.023 0.151 1.00 96.25 188 LEU A N 1
ATOM 1465 C CA . LEU A 1 188 ? -7.766 -0.417 0.403 1.00 96.25 188 LEU A CA 1
ATOM 1466 C C . LEU A 1 188 ? -7.472 -0.269 1.896 1.00 96.25 188 LEU A C 1
ATOM 1468 O O . LEU A 1 188 ? -6.366 -0.532 2.365 1.00 96.25 188 LEU A O 1
ATOM 1472 N N . TRP A 1 189 ? -8.489 0.129 2.647 1.00 96.06 189 TRP A N 1
ATOM 1473 C CA . TRP A 1 189 ? -8.391 0.430 4.065 1.00 96.06 189 TRP A CA 1
ATOM 1474 C C . TRP A 1 189 ? -8.897 -0.736 4.909 1.00 96.06 189 TRP A C 1
ATOM 1476 O O . TRP A 1 189 ? -9.802 -1.473 4.509 1.00 96.06 189 TRP A O 1
ATOM 1486 N N . VAL A 1 190 ? -8.334 -0.886 6.106 1.00 94.88 190 VAL A N 1
ATOM 1487 C CA . VAL A 1 190 ? -8.890 -1.782 7.122 1.00 94.88 190 VAL A CA 1
ATOM 1488 C C . VAL A 1 190 ? -10.289 -1.278 7.518 1.00 94.88 190 VAL A C 1
ATOM 1490 O O . VAL A 1 190 ? -10.408 -0.101 7.864 1.00 94.88 190 VAL A O 1
ATOM 1493 N N . PRO A 1 191 ? -11.335 -2.133 7.512 1.00 92.00 191 PRO A N 1
ATOM 1494 C CA . PRO A 1 191 ? -12.694 -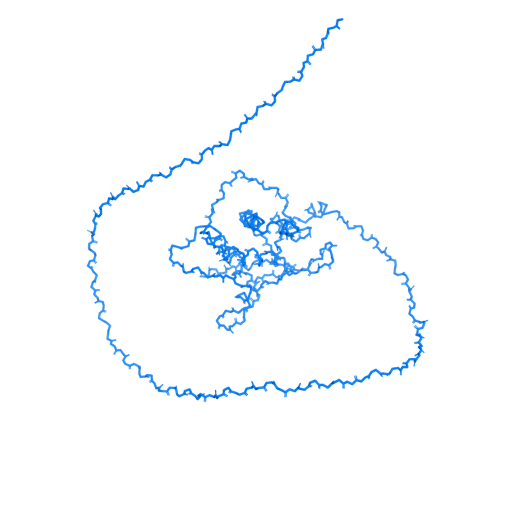1.695 7.821 1.00 92.00 191 PRO A CA 1
ATOM 1495 C C . PRO A 1 191 ? -12.821 -1.011 9.189 1.00 92.00 191 PRO A C 1
ATOM 1497 O O . PRO A 1 191 ? -12.429 -1.573 10.222 1.00 92.00 191 PRO A O 1
ATOM 1500 N N . GLY A 1 192 ? -13.404 0.187 9.188 1.00 89.94 192 GLY A N 1
ATOM 1501 C CA . GLY A 1 192 ? -13.585 1.049 10.356 1.00 89.94 192 GLY A CA 1
ATOM 1502 C C . GLY A 1 192 ? -12.371 1.913 10.709 1.00 89.94 192 GLY A C 1
ATOM 1503 O O . GLY A 1 192 ? -12.450 2.670 11.675 1.00 89.94 192 GLY A O 1
ATOM 1504 N N . LEU A 1 193 ? -11.266 1.787 9.966 1.00 92.75 193 LEU A N 1
ATOM 1505 C CA . LEU A 1 193 ? -10.034 2.569 10.112 1.00 92.75 193 LEU A CA 1
ATOM 1506 C C . LEU A 1 193 ? -9.701 3.327 8.813 1.00 92.75 193 LEU A C 1
ATOM 1508 O O . LEU A 1 193 ? -8.533 3.501 8.453 1.00 92.75 193 LEU A O 1
ATOM 1512 N N . GLU A 1 194 ? -10.727 3.744 8.073 1.00 92.25 194 GLU A N 1
ATOM 1513 C CA . GLU A 1 194 ? -10.594 4.541 6.858 1.00 92.25 194 GLU A CA 1
ATOM 1514 C C . GLU A 1 194 ? -10.122 5.978 7.187 1.00 92.25 194 GLU A C 1
ATOM 1516 O O . GLU A 1 194 ? -10.313 6.456 8.313 1.00 92.25 194 GLU A O 1
ATOM 1521 N N . PRO A 1 195 ? -9.520 6.712 6.233 1.00 91.38 195 PRO A N 1
ATOM 1522 C CA . PRO A 1 195 ? -9.156 8.113 6.433 1.00 91.38 195 PRO A CA 1
ATOM 1523 C C . PRO A 1 195 ? -10.383 8.986 6.735 1.00 91.38 195 PRO A C 1
ATOM 1525 O O . PRO A 1 195 ? -11.433 8.824 6.118 1.00 91.38 195 PRO A O 1
ATOM 1528 N N . THR A 1 196 ? -10.243 9.960 7.639 1.00 84.06 196 THR A N 1
ATOM 1529 C CA . THR A 1 196 ? -11.363 10.829 8.060 1.00 84.06 196 THR A CA 1
ATOM 1530 C C . THR A 1 196 ? -11.700 11.917 7.036 1.00 84.06 196 THR A C 1
ATOM 1532 O O . THR A 1 196 ? -12.826 12.404 6.981 1.00 84.06 196 THR A O 1
ATOM 1535 N N . TYR A 1 197 ? -10.721 12.331 6.230 1.00 77.56 197 TYR A N 1
ATOM 1536 C CA . TYR A 1 197 ? -10.887 13.407 5.257 1.00 77.56 197 TYR A CA 1
ATOM 1537 C C . TYR A 1 197 ? -11.053 12.854 3.848 1.00 77.56 197 TYR A C 1
ATOM 1539 O O . TYR A 1 197 ? -10.218 12.069 3.387 1.00 77.56 197 TYR A O 1
ATOM 1547 N N . ASN A 1 198 ? -12.058 13.363 3.137 1.00 69.94 198 ASN A N 1
ATOM 1548 C CA . ASN A 1 198 ? -12.201 13.138 1.705 1.00 69.94 198 ASN A CA 1
ATOM 1549 C C . ASN A 1 198 ? -10.993 13.706 0.947 1.00 69.94 198 ASN A C 1
ATOM 1551 O O . ASN A 1 198 ? -10.352 14.674 1.371 1.00 69.94 198 ASN A O 1
ATOM 1555 N N . MET A 1 199 ? -10.649 13.065 -0.167 1.00 65.25 199 MET A N 1
ATOM 1556 C CA . MET A 1 199 ? -9.547 13.510 -1.011 1.00 65.25 199 MET A CA 1
ATOM 1557 C C . MET A 1 199 ? -9.867 14.865 -1.621 1.00 65.25 199 MET A C 1
ATOM 1559 O O . MET A 1 199 ? -10.857 15.004 -2.335 1.00 65.25 199 MET A O 1
ATOM 1563 N N . ASN A 1 200 ? -9.000 15.848 -1.388 1.00 66.81 200 ASN A N 1
ATOM 1564 C CA . ASN A 1 200 ? -9.031 17.059 -2.185 1.00 66.81 200 ASN A CA 1
ATOM 1565 C C . ASN A 1 200 ? -8.183 16.815 -3.444 1.00 66.81 200 ASN A C 1
ATOM 1567 O O . ASN A 1 200 ? -6.961 16.963 -3.410 1.00 66.81 200 ASN A O 1
ATOM 1571 N N . ARG A 1 201 ? -8.838 16.367 -4.526 1.00 61.91 201 ARG A N 1
ATOM 1572 C CA . ARG A 1 201 ? -8.204 16.016 -5.815 1.00 61.91 201 ARG A CA 1
ATOM 1573 C C . ARG A 1 201 ? -7.493 17.191 -6.495 1.00 61.91 201 ARG A C 1
ATOM 1575 O O . ARG A 1 201 ? -6.731 16.974 -7.428 1.00 61.91 201 ARG A O 1
ATOM 1582 N N . GLU A 1 202 ? -7.709 18.419 -6.033 1.00 64.50 202 GLU A N 1
ATOM 1583 C CA . GLU A 1 202 ? -7.161 19.626 -6.658 1.00 64.50 202 GLU A CA 1
ATOM 1584 C C . GLU A 1 202 ? -5.646 19.792 -6.466 1.00 64.50 202 GLU A C 1
ATOM 1586 O O . GLU A 1 202 ? -5.017 20.597 -7.153 1.00 64.50 202 GLU A O 1
ATOM 1591 N N . LYS A 1 203 ? -5.017 19.030 -5.561 1.00 69.25 203 LYS A N 1
ATOM 1592 C CA . LYS A 1 203 ? -3.564 19.101 -5.376 1.00 69.25 203 LYS A CA 1
ATOM 1593 C C . LYS A 1 203 ? -2.843 18.254 -6.419 1.00 69.25 203 LYS A C 1
ATOM 1595 O O . LYS A 1 203 ? -2.957 17.032 -6.432 1.00 69.25 203 LYS A O 1
ATOM 1600 N N . SER A 1 204 ? -2.017 18.908 -7.234 1.00 76.56 204 SER A N 1
ATOM 1601 C CA . SER A 1 204 ? -1.064 18.248 -8.126 1.00 76.56 204 SER A CA 1
ATOM 1602 C C . SER A 1 204 ? -0.080 17.398 -7.309 1.00 76.56 204 SER A C 1
ATOM 1604 O O . SER A 1 204 ? 0.860 17.924 -6.702 1.00 76.56 204 SER A O 1
ATOM 1606 N N . LEU A 1 205 ? -0.304 16.084 -7.269 1.00 84.75 205 LEU A N 1
ATOM 1607 C CA . LEU A 1 205 ? 0.616 15.126 -6.662 1.00 84.75 205 LEU A CA 1
ATOM 1608 C C . LEU A 1 205 ? 1.907 15.078 -7.480 1.00 84.75 205 LEU A C 1
ATOM 1610 O O . LEU A 1 205 ? 1.888 14.871 -8.693 1.00 84.75 205 LEU A O 1
ATOM 1614 N N . LYS A 1 206 ? 3.045 15.266 -6.808 1.00 89.06 206 LYS A N 1
ATOM 1615 C CA . LYS A 1 206 ? 4.356 15.050 -7.424 1.00 89.06 206 LYS A CA 1
ATOM 1616 C C . LYS A 1 206 ? 4.573 13.548 -7.549 1.00 89.06 206 LYS A C 1
ATOM 1618 O O . LYS A 1 206 ? 4.863 12.888 -6.554 1.00 89.06 206 LYS A O 1
ATOM 1623 N N . LEU A 1 207 ? 4.397 13.027 -8.759 1.00 88.88 207 LEU A N 1
ATOM 1624 C CA . LEU A 1 207 ? 4.587 11.608 -9.032 1.00 88.88 207 LEU A CA 1
ATOM 1625 C C . LEU A 1 207 ? 6.065 11.231 -8.863 1.00 88.88 207 LEU A C 1
ATOM 1627 O O . LEU A 1 207 ? 6.939 12.005 -9.268 1.00 88.88 207 LEU A O 1
ATOM 1631 N N . PRO A 1 208 ? 6.358 10.065 -8.268 1.00 88.69 208 PRO A N 1
ATOM 1632 C CA . PRO A 1 208 ? 7.720 9.572 -8.180 1.00 88.69 208 PRO A CA 1
ATOM 1633 C C . PRO A 1 208 ? 8.243 9.266 -9.585 1.00 88.69 208 PRO A C 1
ATOM 1635 O O . PRO A 1 208 ? 7.622 8.534 -10.355 1.00 88.69 208 PRO A O 1
ATOM 1638 N N . SER A 1 209 ? 9.400 9.832 -9.914 1.00 87.06 209 SER A N 1
ATOM 1639 C CA . SER A 1 209 ? 10.119 9.485 -11.136 1.00 87.06 209 SER A CA 1
ATOM 1640 C C . SER A 1 209 ? 10.999 8.271 -10.863 1.00 87.06 209 SER A C 1
ATOM 1642 O O . SER A 1 209 ? 11.745 8.285 -9.879 1.00 87.06 209 SER A O 1
ATOM 1644 N N . PRO A 1 210 ? 10.973 7.241 -11.721 1.00 84.69 210 PRO A N 1
ATOM 1645 C CA . PRO A 1 210 ? 11.889 6.130 -11.569 1.00 84.69 210 PRO A CA 1
ATOM 1646 C C . PRO A 1 210 ? 13.336 6.596 -11.798 1.00 84.69 210 PRO A C 1
ATOM 1648 O O . PRO A 1 210 ? 13.584 7.543 -12.557 1.00 84.69 210 PRO A O 1
ATOM 1651 N N . PRO A 1 211 ? 14.318 5.952 -11.154 1.00 84.31 211 PRO A N 1
ATOM 1652 C CA . PRO A 1 211 ? 15.718 6.276 -11.372 1.00 84.31 211 PRO A CA 1
ATOM 1653 C C . PRO A 1 211 ? 16.132 5.947 -12.818 1.00 84.31 211 PRO A C 1
ATOM 1655 O O . PRO A 1 211 ? 15.706 4.952 -13.395 1.00 84.31 211 PRO A O 1
ATOM 1658 N N . ARG A 1 212 ? 16.980 6.796 -13.420 1.00 80.00 212 ARG A N 1
ATOM 1659 C CA . ARG A 1 212 ? 17.280 6.779 -14.871 1.00 80.00 212 ARG A CA 1
ATOM 1660 C C . ARG A 1 212 ? 17.971 5.508 -15.388 1.00 80.00 212 ARG A C 1
ATOM 1662 O O . ARG A 1 212 ? 17.996 5.301 -16.595 1.00 80.00 212 ARG A O 1
ATOM 1669 N N . ARG A 1 213 ? 18.608 4.723 -14.517 1.00 76.94 213 ARG A N 1
ATOM 1670 C CA . ARG A 1 213 ? 19.472 3.587 -14.887 1.00 76.94 213 ARG A CA 1
ATOM 1671 C C . ARG A 1 213 ? 19.268 2.407 -13.942 1.00 76.94 213 ARG A C 1
ATOM 1673 O O . ARG A 1 213 ? 20.160 2.083 -13.169 1.00 76.94 213 ARG A O 1
ATOM 1680 N N . PHE A 1 214 ? 18.084 1.813 -13.966 1.00 72.81 214 PHE A N 1
ATOM 1681 C CA . PHE A 1 214 ? 17.804 0.601 -13.204 1.00 72.81 214 PHE A CA 1
ATOM 1682 C C . PHE A 1 214 ? 17.137 -0.430 -14.098 1.00 72.81 214 PHE A C 1
ATOM 1684 O O . PHE A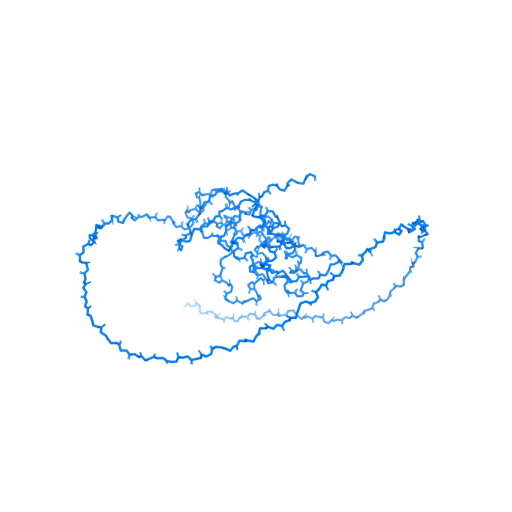 1 214 ? 16.302 -0.088 -14.935 1.00 72.81 214 PHE A O 1
ATOM 1691 N N . GLU A 1 215 ? 17.529 -1.684 -13.910 1.00 84.62 215 GLU A N 1
ATOM 1692 C CA . GLU A 1 215 ? 16.831 -2.817 -14.490 1.00 84.62 215 GLU A CA 1
ATOM 1693 C C . GLU A 1 215 ? 15.490 -2.973 -13.773 1.00 84.62 215 GLU A C 1
ATOM 1695 O O . GLU A 1 215 ? 15.419 -2.959 -12.541 1.00 84.62 215 GLU A O 1
ATOM 1700 N N . GLN A 1 216 ? 14.416 -3.055 -14.552 1.00 86.62 216 GLN A N 1
ATOM 1701 C CA . GLN A 1 216 ? 13.092 -3.262 -14.000 1.00 86.62 216 GLN A CA 1
ATOM 1702 C C . GLN A 1 216 ? 12.974 -4.705 -13.504 1.00 86.62 216 GLN A C 1
ATOM 1704 O O . GLN A 1 216 ? 12.957 -5.644 -14.297 1.00 86.62 216 GLN A O 1
ATOM 1709 N N . THR A 1 217 ? 12.855 -4.876 -12.191 1.00 89.12 217 THR A N 1
ATOM 1710 C CA . THR A 1 217 ? 12.660 -6.178 -11.552 1.00 89.12 217 THR A CA 1
ATOM 1711 C C . THR A 1 217 ? 11.223 -6.331 -11.067 1.00 89.12 217 THR A C 1
ATOM 1713 O O . THR A 1 217 ? 10.748 -5.597 -10.206 1.00 89.12 217 THR A O 1
ATOM 1716 N N . VAL A 1 218 ? 10.495 -7.308 -11.606 1.00 92.75 218 VAL A N 1
ATOM 1717 C CA . VAL A 1 218 ? 9.137 -7.589 -11.119 1.00 92.75 218 VAL A CA 1
ATOM 1718 C C . VAL A 1 218 ? 9.219 -7.981 -9.647 1.00 92.75 218 VAL A C 1
ATOM 1720 O O . VAL A 1 218 ? 9.892 -8.950 -9.301 1.00 92.75 218 VAL A O 1
ATOM 1723 N N . TRP A 1 219 ? 8.532 -7.227 -8.796 1.00 93.56 219 TRP A N 1
ATOM 1724 C CA . TRP A 1 219 ? 8.494 -7.468 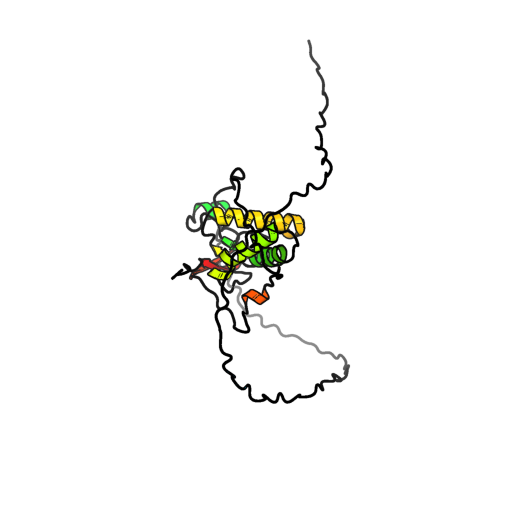-7.363 1.00 93.56 219 TRP A CA 1
ATOM 1725 C C . TRP A 1 219 ? 7.519 -8.604 -7.069 1.00 93.56 219 TRP A C 1
ATOM 1727 O O . TRP A 1 219 ? 6.399 -8.629 -7.589 1.00 93.56 219 TRP A O 1
ATOM 1737 N N . ARG A 1 220 ? 7.931 -9.549 -6.227 1.00 92.81 220 ARG A N 1
ATOM 1738 C CA . ARG A 1 220 ? 7.096 -10.661 -5.766 1.00 92.81 220 ARG A CA 1
ATOM 1739 C C . ARG A 1 220 ? 6.896 -10.571 -4.264 1.00 92.81 220 ARG A C 1
ATOM 1741 O O . ARG A 1 220 ? 7.821 -10.227 -3.530 1.00 92.81 220 ARG A O 1
ATOM 1748 N N . ALA A 1 221 ? 5.731 -10.990 -3.772 1.00 89.88 221 ALA A N 1
ATOM 1749 C CA . ALA A 1 221 ? 5.485 -11.062 -2.333 1.00 89.88 221 ALA A CA 1
ATOM 1750 C C . ALA A 1 221 ? 6.546 -11.896 -1.591 1.00 89.88 221 ALA A C 1
ATOM 1752 O O . ALA A 1 221 ? 6.875 -11.581 -0.448 1.00 89.88 221 ALA A O 1
ATOM 1753 N N . SER A 1 222 ? 7.117 -12.920 -2.239 1.00 87.81 222 SER A N 1
ATOM 1754 C CA . SER A 1 222 ? 8.228 -13.726 -1.709 1.00 87.81 222 SER A CA 1
ATOM 1755 C C . SER A 1 222 ? 9.463 -12.898 -1.342 1.00 87.81 222 SER A C 1
ATOM 1757 O O . SER A 1 222 ? 10.122 -13.203 -0.347 1.00 87.81 222 SER A O 1
ATOM 1759 N N . ASP A 1 223 ? 9.739 -11.821 -2.081 1.00 86.31 223 ASP A N 1
ATOM 1760 C CA . ASP A 1 223 ? 10.927 -10.970 -1.913 1.00 86.31 223 ASP A CA 1
ATOM 1761 C C . ASP A 1 223 ? 10.877 -10.179 -0.597 1.00 86.31 223 ASP A C 1
ATOM 1763 O O . ASP A 1 223 ? 11.883 -9.692 -0.075 1.00 86.31 223 ASP A O 1
ATOM 1767 N N . MET A 1 224 ? 9.684 -10.060 -0.014 1.00 88.12 224 MET A N 1
ATOM 1768 C CA . MET A 1 224 ? 9.500 -9.477 1.306 1.00 88.12 224 MET A CA 1
ATOM 1769 C C . MET A 1 224 ? 9.908 -10.426 2.436 1.00 88.12 224 MET A C 1
ATOM 1771 O O . MET A 1 224 ? 10.265 -9.941 3.509 1.00 88.12 224 MET A O 1
ATOM 1775 N N . TYR A 1 225 ? 9.852 -11.743 2.219 1.00 88.25 225 TYR A N 1
ATOM 1776 C CA . TYR A 1 225 ? 10.169 -12.747 3.238 1.00 88.25 225 TYR A CA 1
ATOM 1777 C C . TYR A 1 225 ? 11.652 -13.090 3.263 1.00 88.25 225 TYR A C 1
ATOM 1779 O O . TYR A 1 225 ? 12.180 -13.359 4.337 1.00 88.25 225 TYR A O 1
ATOM 1787 N N . TYR A 1 226 ? 12.334 -13.036 2.119 1.00 87.44 226 TYR A N 1
ATOM 1788 C CA . TYR A 1 226 ? 13.746 -13.389 2.017 1.00 87.44 226 TYR A CA 1
ATOM 1789 C C . TYR A 1 226 ? 14.512 -12.356 1.200 1.00 87.44 226 TYR A C 1
ATOM 1791 O O . TYR A 1 226 ? 14.094 -11.968 0.115 1.00 87.44 226 TYR A O 1
ATOM 1799 N N . GLN A 1 227 ? 15.672 -11.942 1.703 1.00 83.50 227 GLN A N 1
ATOM 1800 C CA . GLN A 1 227 ? 16.623 -11.120 0.965 1.00 83.50 227 GLN A CA 1
ATOM 1801 C C . GLN A 1 227 ? 17.991 -11.796 1.023 1.00 83.50 227 GLN A C 1
ATOM 1803 O O . GLN A 1 227 ? 18.539 -11.986 2.106 1.00 83.50 227 GLN A O 1
ATOM 1808 N N . ASN A 1 228 ? 18.537 -12.171 -0.138 1.00 84.19 228 ASN A N 1
ATOM 1809 C CA . ASN A 1 228 ? 19.820 -12.880 -0.254 1.00 84.19 228 ASN A CA 1
ATOM 1810 C C . ASN A 1 228 ? 19.883 -14.162 0.604 1.00 84.19 228 ASN A C 1
ATOM 1812 O O . ASN A 1 228 ? 20.875 -14.422 1.278 1.00 84.19 228 ASN A O 1
ATOM 1816 N N . GLY A 1 229 ? 18.789 -14.933 0.635 1.00 84.62 229 GLY A N 1
ATOM 1817 C CA . GLY A 1 229 ? 18.681 -16.158 1.437 1.00 84.62 229 GLY A CA 1
ATOM 1818 C C . GLY A 1 229 ? 18.469 -15.937 2.941 1.00 84.62 229 GLY A C 1
ATOM 1819 O O . GLY A 1 229 ? 18.297 -16.904 3.676 1.00 84.62 229 GLY A O 1
ATOM 1820 N N . VAL A 1 230 ? 18.430 -14.686 3.410 1.00 87.38 230 VAL A N 1
ATOM 1821 C CA . VAL A 1 230 ? 18.184 -14.349 4.818 1.00 87.38 230 VAL A CA 1
ATOM 1822 C C . VAL A 1 230 ? 16.722 -13.966 5.013 1.00 87.38 230 VAL A C 1
ATOM 1824 O O . VAL A 1 230 ? 16.204 -13.101 4.303 1.00 87.38 230 VAL A O 1
ATOM 1827 N N . GLU A 1 231 ? 16.058 -14.583 5.993 1.00 90.81 231 GLU A N 1
ATOM 1828 C CA . GLU A 1 231 ? 14.680 -14.235 6.344 1.00 90.81 231 GLU A CA 1
ATOM 1829 C C . GLU A 1 231 ? 14.602 -12.781 6.836 1.00 90.81 231 GLU A C 1
ATOM 1831 O O . GLU A 1 231 ? 15.290 -12.359 7.774 1.00 90.81 231 GLU A O 1
ATOM 1836 N N . ARG A 1 232 ? 13.728 -11.996 6.209 1.00 90.81 232 ARG A N 1
ATOM 1837 C CA . ARG A 1 232 ? 13.429 -10.633 6.626 1.00 90.81 232 ARG A CA 1
ATOM 1838 C C . ARG A 1 232 ? 12.490 -10.658 7.819 1.00 90.81 232 ARG A C 1
ATOM 1840 O O . ARG A 1 232 ? 11.350 -11.113 7.755 1.00 90.81 232 ARG A O 1
ATOM 1847 N N . LYS A 1 233 ? 12.961 -10.078 8.918 1.00 93.25 233 LYS A N 1
ATOM 1848 C CA . LYS A 1 233 ? 12.139 -9.869 10.107 1.00 93.25 233 LYS A CA 1
ATOM 1849 C C . LYS A 1 233 ? 11.157 -8.723 9.889 1.00 93.25 233 LYS A C 1
ATOM 1851 O O . LYS A 1 233 ? 11.431 -7.759 9.166 1.00 93.25 233 LYS A O 1
ATOM 1856 N N . ARG A 1 234 ? 10.016 -8.818 10.565 1.00 94.31 234 ARG A N 1
ATOM 1857 C CA . ARG A 1 234 ? 9.085 -7.699 10.702 1.00 94.31 234 ARG A CA 1
ATOM 1858 C C . ARG A 1 234 ? 9.775 -6.547 11.447 1.00 94.31 234 ARG A C 1
ATOM 1860 O O . ARG A 1 234 ? 10.561 -6.779 12.365 1.00 94.31 234 ARG A O 1
ATOM 1867 N N . LYS A 1 235 ? 9.497 -5.319 11.024 1.00 94.69 235 LYS A N 1
ATOM 1868 C CA . LYS A 1 235 ? 9.999 -4.063 11.589 1.00 94.69 235 LYS A CA 1
ATOM 1869 C C . LYS A 1 235 ? 8.825 -3.172 12.005 1.00 94.69 235 LYS A C 1
ATOM 1871 O O . LYS A 1 235 ? 7.666 -3.460 11.716 1.00 94.69 235 LYS A O 1
ATOM 1876 N N . GLY A 1 236 ? 9.147 -2.065 12.665 1.00 94.44 236 GLY A N 1
ATOM 1877 C CA . GLY A 1 236 ? 8.159 -1.124 13.179 1.00 94.44 236 GLY A CA 1
ATOM 1878 C C . GLY A 1 236 ? 7.588 -1.529 14.533 1.00 94.44 236 GLY A C 1
ATOM 1879 O O . GLY A 1 236 ? 8.042 -2.479 15.172 1.00 94.44 236 GLY A O 1
ATOM 1880 N N . ARG A 1 237 ? 6.614 -0.749 15.000 1.00 95.81 237 ARG A N 1
ATOM 1881 C CA . ARG A 1 237 ? 5.995 -0.904 16.319 1.00 95.81 237 ARG A CA 1
ATOM 1882 C C . ARG A 1 237 ? 4.573 -1.431 16.166 1.00 95.81 237 ARG A C 1
ATOM 1884 O O . ARG A 1 237 ? 3.753 -0.786 15.515 1.00 95.81 237 ARG A O 1
ATOM 1891 N N . SER A 1 238 ? 4.281 -2.560 16.808 1.00 96.06 238 SER A N 1
ATOM 1892 C CA . SER A 1 238 ? 2.905 -3.043 16.957 1.00 96.06 238 SER A CA 1
ATOM 1893 C C . SER A 1 238 ? 2.137 -2.111 17.894 1.00 96.06 238 SER A C 1
ATOM 1895 O O . SER A 1 238 ? 2.618 -1.794 18.982 1.00 96.06 238 SER A O 1
ATOM 1897 N N . LEU A 1 239 ? 0.964 -1.654 17.463 1.00 94.94 239 LEU A N 1
ATOM 1898 C CA . LEU A 1 239 ? 0.058 -0.813 18.248 1.00 94.94 239 LEU A CA 1
ATOM 1899 C C . LEU A 1 239 ? -1.079 -1.610 18.897 1.00 94.94 239 LEU A C 1
ATOM 1901 O O . LEU A 1 239 ? -1.838 -1.046 19.680 1.00 94.94 239 LEU A O 1
ATOM 1905 N N . GLY A 1 240 ? -1.200 -2.898 18.574 1.00 93.50 240 GLY A N 1
ATOM 1906 C CA . GLY A 1 240 ? -2.253 -3.775 19.075 1.00 93.50 240 GLY A CA 1
ATOM 1907 C C . GLY A 1 240 ? -3.003 -4.490 17.957 1.00 93.50 240 GLY A C 1
ATOM 1908 O O . GLY A 1 240 ? -2.545 -4.559 16.813 1.00 93.50 240 GLY A O 1
ATOM 1909 N N . GLU A 1 241 ? -4.159 -5.034 18.314 1.00 95.06 241 GLU A N 1
ATOM 1910 C CA . GLU A 1 241 ? -5.010 -5.821 17.428 1.00 95.06 241 GLU A CA 1
ATOM 1911 C C . GLU A 1 241 ? -6.340 -5.107 17.181 1.00 95.06 241 GLU A C 1
ATOM 1913 O O . GLU A 1 241 ? -6.899 -4.456 18.064 1.00 95.06 241 GLU A O 1
ATOM 1918 N N . TRP A 1 242 ? -6.851 -5.233 15.961 1.00 93.06 242 TRP A N 1
ATOM 1919 C CA . TRP A 1 242 ? -8.132 -4.691 15.535 1.00 93.06 242 TRP A CA 1
ATOM 1920 C C . TRP A 1 242 ? -9.001 -5.804 14.976 1.00 93.06 242 TRP A C 1
ATOM 1922 O O . TRP A 1 242 ? -8.592 -6.511 14.055 1.00 93.06 242 TRP A O 1
ATOM 1932 N N . LYS A 1 243 ? -10.219 -5.932 15.504 1.00 93.81 243 LYS A N 1
ATOM 1933 C CA . LYS A 1 243 ? -11.215 -6.861 14.977 1.00 93.81 243 LYS A CA 1
ATOM 1934 C C . LYS A 1 243 ? -12.166 -6.125 14.047 1.00 93.81 243 LYS A C 1
ATOM 1936 O O . LYS A 1 243 ? -12.941 -5.272 14.494 1.00 93.81 243 LYS A O 1
ATOM 1941 N N . ASP A 1 244 ? -12.095 -6.452 12.763 1.00 86.81 244 ASP A N 1
ATOM 1942 C CA . ASP A 1 244 ? -12.933 -5.816 11.754 1.00 86.81 244 ASP A CA 1
ATOM 1943 C C . ASP A 1 244 ? -14.394 -6.306 11.805 1.00 86.81 244 ASP A C 1
ATOM 1945 O O . ASP A 1 244 ? -14.796 -7.122 12.645 1.00 86.81 244 ASP A O 1
ATOM 1949 N N . GLU A 1 245 ? -15.235 -5.748 10.937 1.00 84.00 245 GLU A N 1
ATOM 1950 C CA . GLU A 1 245 ? -16.663 -6.078 10.879 1.00 84.00 245 GLU A CA 1
ATOM 1951 C C . GLU A 1 245 ? -16.947 -7.524 10.454 1.00 84.00 245 GLU A C 1
ATOM 1953 O O . GLU A 1 245 ? -17.963 -8.086 10.860 1.00 84.00 245 GLU A O 1
ATOM 1958 N N . LEU A 1 246 ? -16.025 -8.140 9.712 1.00 84.50 246 LEU A N 1
ATOM 1959 C CA . LEU A 1 246 ? -16.092 -9.533 9.277 1.00 84.50 246 LEU A CA 1
ATOM 1960 C C . LEU A 1 246 ? -15.527 -10.494 10.338 1.00 84.50 246 LEU A C 1
ATOM 1962 O O . LEU A 1 246 ? -15.549 -11.707 10.152 1.00 84.50 246 LEU A O 1
ATOM 1966 N N . GLY A 1 247 ? -15.040 -9.963 11.463 1.00 89.88 247 GLY A N 1
ATOM 1967 C CA . GLY A 1 247 ? -14.495 -10.743 12.565 1.00 89.88 247 GLY A CA 1
ATOM 1968 C C . GLY A 1 247 ? -13.028 -11.131 12.394 1.00 89.88 247 GLY A C 1
ATOM 1969 O O . GLY A 1 247 ? -12.535 -11.890 13.228 1.00 89.88 247 GLY A O 1
ATOM 1970 N N . TRP A 1 248 ? -12.324 -10.605 11.387 1.00 93.31 248 TRP A N 1
ATOM 1971 C CA . TRP A 1 248 ? -10.888 -10.837 11.235 1.00 93.31 248 TRP A CA 1
ATOM 1972 C C . TRP A 1 248 ? -10.103 -10.013 12.243 1.00 93.31 248 TRP A C 1
ATOM 1974 O O . TRP A 1 248 ? -10.350 -8.818 12.414 1.00 93.31 248 TRP A O 1
ATOM 1984 N N . GLU A 1 249 ? -9.127 -10.655 12.874 1.00 95.50 249 GLU A N 1
ATOM 1985 C CA . GLU A 1 249 ? -8.182 -10.017 13.784 1.00 95.50 249 GLU A CA 1
ATOM 1986 C C . GLU A 1 249 ? -6.940 -9.581 13.007 1.00 95.50 249 GLU A C 1
ATOM 1988 O O . GLU A 1 249 ? -6.307 -10.364 12.297 1.00 95.50 249 GLU A O 1
ATOM 1993 N N . ARG A 1 250 ? -6.628 -8.290 13.106 1.00 95.94 250 ARG A N 1
ATOM 1994 C CA . ARG A 1 250 ? -5.589 -7.617 12.327 1.00 95.94 250 ARG A CA 1
ATOM 1995 C C . ARG A 1 250 ? -4.591 -6.980 13.268 1.00 95.94 250 ARG A C 1
ATOM 1997 O O . ARG A 1 250 ? -4.984 -6.217 14.147 1.00 95.94 250 ARG A O 1
ATOM 2004 N N . LYS A 1 251 ? -3.302 -7.236 13.070 1.00 97.12 251 LYS A N 1
ATOM 2005 C CA . LYS A 1 251 ? -2.251 -6.539 13.819 1.00 97.12 251 LYS A CA 1
ATOM 2006 C C . LYS A 1 251 ? -2.009 -5.179 13.185 1.00 97.12 251 LYS A C 1
ATOM 2008 O O . LYS A 1 251 ? -1.794 -5.091 11.977 1.00 97.12 251 LYS A O 1
ATOM 2013 N N . ILE A 1 252 ? -2.071 -4.124 13.990 1.00 96.81 252 ILE A N 1
ATOM 2014 C CA . ILE A 1 252 ? -1.870 -2.755 13.523 1.00 96.81 252 ILE A CA 1
ATOM 2015 C C . ILE A 1 252 ? -0.427 -2.348 13.779 1.00 96.81 252 ILE A C 1
ATOM 2017 O O . ILE A 1 252 ? 0.056 -2.391 14.910 1.00 96.81 252 ILE A O 1
ATOM 2021 N N . TRP A 1 253 ? 0.255 -1.926 12.723 1.00 97.44 253 TRP A N 1
ATOM 2022 C CA . TRP A 1 253 ? 1.664 -1.577 12.743 1.00 97.44 253 TRP A CA 1
ATOM 2023 C C . TRP A 1 253 ? 1.861 -0.109 12.411 1.00 97.44 253 TRP A C 1
ATOM 2025 O O . TRP A 1 253 ? 1.229 0.445 11.514 1.00 97.44 253 TRP A O 1
ATOM 2035 N N . MET A 1 254 ? 2.806 0.507 13.104 1.00 96.56 254 MET A N 1
ATOM 2036 C CA . MET A 1 254 ? 3.346 1.818 12.780 1.00 96.56 254 MET A CA 1
ATOM 2037 C C . MET A 1 254 ? 4.779 1.646 12.289 1.00 96.56 254 MET A C 1
ATOM 2039 O O . MET A 1 254 ? 5.543 0.881 12.885 1.00 96.56 254 MET A O 1
ATOM 2043 N N . ALA A 1 255 ? 5.138 2.357 11.218 1.00 95.44 255 ALA A N 1
ATOM 2044 C CA . ALA A 1 255 ? 6.491 2.328 10.675 1.00 95.44 255 ALA A CA 1
ATOM 2045 C C . ALA A 1 255 ? 7.510 2.621 11.785 1.00 95.44 255 ALA A C 1
ATOM 2047 O O . ALA A 1 255 ? 7.291 3.497 12.627 1.00 95.44 255 ALA A O 1
ATOM 2048 N N . GLY A 1 256 ? 8.625 1.890 11.792 1.00 84.69 256 GLY A N 1
ATOM 2049 C CA . GLY A 1 256 ? 9.749 2.266 12.643 1.00 84.69 256 GLY A CA 1
ATOM 2050 C C . GLY A 1 256 ? 10.240 3.643 12.213 1.00 84.69 256 GLY A C 1
ATOM 2051 O O . GLY A 1 256 ? 10.266 3.933 11.016 1.00 84.69 256 GLY A O 1
ATOM 2052 N N . GLN A 1 257 ? 10.630 4.500 13.160 1.00 76.38 257 GLN A N 1
ATOM 2053 C CA . GLN A 1 257 ? 11.458 5.640 12.784 1.00 76.38 257 GLN A CA 1
ATOM 2054 C C . GLN A 1 257 ? 12.722 5.045 12.174 1.00 76.38 257 GLN A C 1
ATOM 2056 O O . GLN A 1 257 ? 13.507 4.406 12.874 1.00 76.38 257 GLN A O 1
ATOM 2061 N N . ASN A 1 258 ? 12.868 5.165 10.855 1.00 57.56 258 ASN A N 1
ATOM 2062 C CA . ASN A 1 258 ? 14.120 4.830 10.208 1.00 57.56 258 ASN A CA 1
ATOM 2063 C C . ASN A 1 258 ? 15.141 5.782 10.824 1.00 57.56 258 ASN A C 1
ATOM 2065 O O . ASN A 1 258 ? 15.144 6.970 10.502 1.00 57.56 258 ASN A O 1
ATOM 2069 N N . GLY A 1 259 ? 15.954 5.272 11.748 1.00 46.34 259 GLY A N 1
ATOM 2070 C CA . GLY A 1 259 ? 17.173 5.935 12.163 1.00 46.34 259 GLY A CA 1
ATOM 2071 C C . GLY A 1 259 ? 18.047 6.042 10.926 1.00 46.34 259 GLY A C 1
ATOM 2072 O O . GLY A 1 259 ? 18.837 5.147 10.650 1.00 46.34 259 GLY A O 1
ATOM 2073 N N . ARG A 1 260 ? 17.847 7.093 10.126 1.00 41.78 260 ARG A N 1
ATOM 2074 C CA . ARG A 1 260 ? 18.895 7.609 9.255 1.00 41.78 260 ARG A CA 1
ATOM 2075 C C . ARG A 1 260 ? 19.947 8.163 10.213 1.00 41.78 260 ARG A C 1
ATOM 2077 O O . ARG A 1 260 ? 19.848 9.312 10.634 1.00 41.78 260 ARG A O 1
ATOM 2084 N N . VAL A 1 261 ? 20.822 7.263 10.659 1.00 34.31 261 VAL A N 1
ATOM 2085 C CA . VAL A 1 261 ? 22.164 7.585 11.150 1.00 34.31 261 VAL A CA 1
ATOM 2086 C C . VAL A 1 261 ? 22.998 7.953 9.934 1.00 34.31 261 VAL A C 1
ATOM 2088 O O . VAL A 1 261 ? 22.839 7.253 8.906 1.00 34.31 261 VAL A O 1
#

Radius of gyration: 30.7 Å; chains: 1; bounding box: 104×84×65 Å